Protein AF-A0A9E3XHM4-F1 (afdb_monomer)

Foldseek 3Di:
DPPDDDDFDDDAQQKWFAWPNDTDRDFPWDDKDKDWDQDPVGTWIKIWTWGDDPQKIKIWIWTQHPVCNPDIDIDIDIDRRDPDDIDTPKMWHRKDKGFFCPDVLRKWKAAFWDDPVRDDRIGRDAAFDKDFRFQDAPDPVGTHGDQKMKMDDPPDIDIEGDPDPDRDRWTFMWGDHHSGIIITTIMDD

Sequence (189 aa):
FDGKTMLLGDYSPSEYVTVAGNDLKLFPVAEHQESTVDDPIGEGKQLTISGMSGDLRKTVQVTLYENFPGMAVFNVSYTNTGEADLAVERWVNQHYQVKAGQSSPALWSFQSGSYGSRPDWLLPLGAGFSQDNYMGMNASDYGGGTPVVDVWRKEAGLGVGHLEMVPKLVSLPVTMPDGQAAYLGVRYQ

pLDDT: mean 94.51, std 5.86, range [53.06, 98.69]

Secondary structure (DSSP, 8-state):
--S-----S------EEEETTEEE----EEEEEEEEEEETTEEEEEEEEEEEETTEEEEEEEEEETT-TT--EEEEEEEE-SSS---EEEEEEEEEEEE--SSSSSEEEE-----TT---SEEEE-TTEEE--B-SEEETTEE---SEEEEE-SS-EEEEE---SS---EE--EEESSSSEEEEEEEE-

Mean predicted aligned error: 3.9 Å

Nearest PDB structures (foldseek):
  6m82-assembly1_A-2  TM=6.112E-01  e=2.041E+00  Streptomyces fradiae
  3bxo-assembly1_B  TM=4.733E-01  e=2.041E+00  Streptomyces venezuelae
  3pqs-assembly1_A  TM=1.492E-01  e=2.598E-01  Actinobacillus pleuropneumoniae
  7fik-assembly1_e  TM=2.703E-01  e=1.661E+00  Xenopus laevis
  3pqu-assembly1_A  TM=1.489E-01  e=1.045E+00  Actinobacillus suis

Radius of gyration: 17.78 Å; Cα contacts (8 Å, |Δi|>4): 443; chains: 1; bounding box: 42×46×43 Å

Structure (mmCIF, N/CA/C/O backbone):
data_AF-A0A9E3XHM4-F1
#
_entry.id   AF-A0A9E3XHM4-F1
#
loop_
_atom_site.group_PDB
_atom_site.id
_atom_site.type_symbol
_atom_site.label_atom_id
_atom_site.label_alt_id
_atom_site.label_comp_id
_atom_site.label_asym_id
_atom_site.label_entity_id
_atom_site.label_seq_id
_atom_site.pdbx_PDB_ins_code
_atom_site.Cartn_x
_atom_site.Cartn_y
_atom_site.Cartn_z
_atom_site.occupancy
_atom_site.B_iso_or_equiv
_atom_site.auth_seq_id
_atom_site.auth_comp_id
_atom_site.auth_asym_id
_atom_site.auth_atom_id
_atom_site.pdbx_PDB_model_num
ATOM 1 N N . PHE A 1 1 ? 18.690 14.099 -7.590 1.00 53.06 1 PHE A N 1
ATOM 2 C CA . PHE A 1 1 ? 17.262 14.460 -7.600 1.00 53.06 1 PHE A CA 1
ATOM 3 C C . PHE A 1 1 ? 17.157 15.953 -7.366 1.00 53.06 1 PHE A C 1
ATOM 5 O O . PHE A 1 1 ? 17.618 16.429 -6.338 1.00 53.06 1 PHE A O 1
ATOM 12 N N . ASP A 1 2 ? 16.610 16.696 -8.323 1.00 59.88 2 ASP A N 1
ATOM 13 C CA . ASP A 1 2 ? 16.752 18.160 -8.411 1.00 59.88 2 ASP A CA 1
ATOM 14 C C . ASP A 1 2 ? 15.746 18.923 -7.522 1.00 59.88 2 ASP A C 1
ATOM 16 O O . ASP A 1 2 ? 15.382 20.058 -7.821 1.00 59.88 2 ASP A O 1
ATOM 20 N N . GLY A 1 3 ? 15.216 18.272 -6.478 1.00 66.69 3 GLY A N 1
ATOM 21 C CA . GLY A 1 3 ? 14.187 18.822 -5.586 1.00 66.69 3 GLY A CA 1
ATOM 22 C C . GLY A 1 3 ? 12.823 19.081 -6.242 1.00 66.69 3 GLY A C 1
ATOM 23 O O . GLY A 1 3 ? 11.958 19.700 -5.631 1.00 66.69 3 GLY A O 1
ATOM 24 N N . LYS A 1 4 ? 12.615 18.637 -7.488 1.00 77.25 4 LYS A N 1
ATOM 25 C CA . LYS A 1 4 ? 11.361 18.838 -8.223 1.00 77.25 4 LYS A CA 1
ATOM 26 C C . LYS A 1 4 ? 10.345 17.755 -7.876 1.00 77.25 4 LYS A C 1
ATOM 28 O O . LYS A 1 4 ? 10.613 16.572 -8.070 1.00 77.25 4 LYS A O 1
ATOM 33 N N . THR A 1 5 ? 9.160 18.172 -7.441 1.00 84.06 5 THR A N 1
ATOM 34 C CA . THR A 1 5 ? 8.000 17.289 -7.283 1.00 84.06 5 THR A CA 1
ATOM 35 C C . THR A 1 5 ? 7.572 16.736 -8.639 1.00 84.06 5 THR A C 1
ATOM 37 O O . THR A 1 5 ? 7.400 17.488 -9.600 1.00 84.06 5 THR A O 1
ATOM 40 N N . MET A 1 6 ? 7.373 15.422 -8.713 1.00 87.06 6 MET A N 1
ATOM 41 C CA . MET A 1 6 ? 6.898 14.729 -9.907 1.00 87.06 6 MET A CA 1
ATOM 42 C C . MET A 1 6 ? 5.720 13.830 -9.544 1.00 87.06 6 MET A C 1
ATOM 44 O O . MET A 1 6 ? 5.784 13.076 -8.578 1.00 87.06 6 MET A O 1
ATOM 48 N N . LEU A 1 7 ? 4.660 13.881 -10.348 1.00 92.12 7 LEU A N 1
ATOM 49 C CA . LEU A 1 7 ? 3.543 12.951 -10.217 1.00 92.12 7 LEU A CA 1
ATOM 50 C C . LEU A 1 7 ? 3.929 11.586 -10.799 1.00 92.12 7 LEU A C 1
ATOM 52 O O . LEU A 1 7 ? 4.393 11.482 -11.942 1.00 92.12 7 LEU A O 1
ATOM 56 N N . LEU A 1 8 ? 3.737 10.533 -10.007 1.00 93.94 8 LEU A N 1
ATOM 57 C CA . LEU A 1 8 ? 3.942 9.158 -10.456 1.00 93.94 8 LEU A CA 1
ATOM 58 C C . LEU A 1 8 ? 2.691 8.582 -11.118 1.00 93.94 8 LEU A C 1
ATOM 60 O O . LEU A 1 8 ? 2.829 7.957 -12.163 1.00 93.94 8 LEU A O 1
ATOM 64 N N . GLY A 1 9 ? 1.501 8.855 -10.587 1.00 94.00 9 GLY A N 1
ATOM 65 C CA . GLY A 1 9 ? 0.222 8.367 -11.103 1.00 94.00 9 GLY A CA 1
ATOM 66 C C . GLY A 1 9 ? -0.949 9.242 -10.669 1.00 94.00 9 GLY A C 1
ATOM 67 O O . GLY A 1 9 ? -0.745 10.335 -10.137 1.00 94.00 9 GLY A O 1
ATOM 68 N N . ASP A 1 10 ? -2.164 8.775 -10.943 1.00 94.25 10 ASP A N 1
ATOM 69 C CA . ASP A 1 10 ? -3.385 9.489 -10.567 1.00 94.25 10 ASP A CA 1
ATOM 70 C C . ASP A 1 10 ? -3.722 9.306 -9.081 1.00 94.25 10 ASP A C 1
ATOM 72 O O . ASP A 1 10 ? -3.309 8.341 -8.437 1.00 94.25 10 ASP A O 1
ATOM 76 N N . TYR A 1 11 ? -4.487 10.248 -8.527 1.00 92.94 11 TYR A N 1
ATOM 77 C CA . TYR A 1 11 ? -5.012 10.122 -7.171 1.00 92.94 11 TYR A CA 1
ATOM 78 C C . TYR A 1 11 ? -6.119 9.061 -7.137 1.00 92.94 11 TYR A C 1
ATOM 80 O O . TYR A 1 11 ? -7.133 9.188 -7.826 1.00 92.94 11 TYR A O 1
ATOM 88 N N . SER A 1 12 ? -5.937 8.023 -6.322 1.00 93.50 12 SER A N 1
ATOM 89 C CA . SER A 1 12 ? -6.878 6.910 -6.184 1.00 93.50 12 SER A CA 1
ATOM 90 C C . SER A 1 12 ? -6.868 6.337 -4.765 1.00 93.50 12 SER A C 1
ATOM 92 O O . SER A 1 12 ? -5.858 6.473 -4.074 1.00 93.50 12 SER A O 1
ATOM 94 N N . PRO A 1 13 ? -7.936 5.640 -4.329 1.00 94.88 13 PRO A N 1
ATOM 95 C CA . PRO A 1 13 ? -7.918 4.904 -3.069 1.00 94.88 13 PRO A CA 1
ATOM 96 C C . PRO A 1 13 ? -6.783 3.870 -3.040 1.00 94.88 13 PRO A C 1
ATOM 98 O O . PRO A 1 13 ? -6.756 2.959 -3.871 1.00 94.88 13 PRO A O 1
ATOM 101 N N . SER A 1 14 ? -5.863 4.011 -2.084 1.00 95.94 14 SER A N 1
ATOM 102 C CA . SER A 1 14 ? -4.701 3.130 -1.918 1.00 95.94 14 SER A CA 1
ATOM 103 C C . SER A 1 14 ? -4.942 1.985 -0.935 1.00 95.94 14 SER A C 1
ATOM 105 O O . SER A 1 14 ? -4.279 0.954 -1.035 1.00 95.94 14 SER A O 1
ATOM 107 N N . GLU A 1 15 ? -5.922 2.106 -0.035 1.00 97.69 15 GLU A N 1
ATOM 108 C CA . GLU A 1 15 ? -6.340 1.014 0.848 1.00 97.69 15 GLU A CA 1
ATOM 109 C C . GLU A 1 15 ? -7.844 0.784 0.799 1.00 97.69 15 GLU A C 1
ATOM 111 O O . GLU A 1 15 ? -8.636 1.733 0.854 1.00 97.69 15 GLU A O 1
ATOM 116 N N . TYR A 1 16 ? -8.227 -0.486 0.752 1.00 97.88 16 TYR A N 1
ATOM 117 C CA . TYR A 1 16 ? -9.616 -0.921 0.729 1.00 97.88 16 TYR A CA 1
ATOM 118 C C . TYR A 1 16 ? -9.756 -2.361 1.221 1.00 97.88 16 TYR A C 1
ATOM 120 O O . TYR A 1 16 ? -8.778 -3.105 1.310 1.00 97.88 16 TYR A O 1
ATOM 128 N N . VAL A 1 17 ? -10.990 -2.753 1.524 1.00 97.88 17 VAL A N 1
ATOM 129 C CA . VAL A 1 17 ? -11.354 -4.128 1.892 1.00 97.88 17 VAL A CA 1
ATOM 130 C C . VAL A 1 17 ? -12.410 -4.665 0.947 1.00 97.88 17 VAL A C 1
ATOM 132 O O . VAL A 1 17 ? -13.224 -3.901 0.434 1.00 97.88 17 VAL A O 1
ATOM 135 N N . THR A 1 18 ? -12.415 -5.977 0.746 1.00 97.50 18 THR A N 1
ATOM 136 C CA . THR A 1 18 ? -13.495 -6.683 0.057 1.00 97.50 18 THR A CA 1
ATOM 137 C C . THR A 1 18 ? -14.368 -7.376 1.102 1.00 97.50 18 THR A C 1
ATOM 139 O O . THR A 1 18 ? -13.868 -8.175 1.897 1.00 97.50 18 THR A O 1
ATOM 142 N N . VAL A 1 19 ? -15.663 -7.057 1.112 1.00 94.06 19 VAL A N 1
ATOM 143 C CA . VAL A 1 19 ? -16.669 -7.636 2.015 1.00 94.06 19 VAL A CA 1
ATOM 144 C C . VAL A 1 19 ? -17.844 -8.123 1.175 1.00 94.06 19 VAL A C 1
ATOM 146 O O . VAL A 1 19 ? -18.398 -7.350 0.390 1.00 94.06 19 VAL A O 1
ATOM 149 N N . ALA A 1 20 ? -18.218 -9.397 1.325 1.00 90.38 20 ALA A N 1
ATOM 150 C CA . ALA A 1 20 ? -19.278 -10.036 0.540 1.00 90.38 20 ALA A CA 1
ATOM 151 C C . ALA A 1 20 ? -19.117 -9.799 -0.979 1.00 90.38 20 ALA A C 1
ATOM 153 O O . ALA A 1 20 ? -20.052 -9.367 -1.657 1.00 90.38 20 ALA A O 1
ATOM 154 N N . GLY A 1 21 ? -17.902 -9.992 -1.497 1.00 91.88 21 GLY A N 1
ATOM 155 C CA . GLY A 1 21 ? -17.541 -9.782 -2.901 1.00 91.88 21 GLY A CA 1
ATOM 156 C C . GLY A 1 21 ? -17.464 -8.324 -3.379 1.00 91.88 21 GLY A C 1
ATOM 157 O O . GLY A 1 21 ? -17.196 -8.099 -4.559 1.00 91.88 21 GLY A O 1
ATOM 158 N N . ASN A 1 22 ? -17.678 -7.329 -2.510 1.00 93.75 22 ASN A N 1
ATOM 159 C CA . ASN A 1 22 ? -17.665 -5.911 -2.880 1.00 93.75 22 ASN A CA 1
ATOM 160 C C . ASN A 1 22 ? -16.445 -5.184 -2.314 1.00 93.75 22 ASN A C 1
ATOM 162 O O . ASN A 1 22 ? -16.208 -5.216 -1.106 1.00 93.75 22 ASN A O 1
ATOM 166 N N . ASP A 1 23 ? -15.710 -4.466 -3.166 1.00 96.75 23 ASP A N 1
ATOM 167 C CA . ASP A 1 23 ? -14.636 -3.585 -2.710 1.00 96.75 23 ASP A CA 1
ATOM 168 C C . ASP A 1 23 ? -15.207 -2.301 -2.089 1.00 96.75 23 ASP A C 1
ATOM 170 O O . ASP A 1 23 ? -15.730 -1.423 -2.781 1.00 96.75 23 ASP A O 1
ATOM 174 N N . LEU A 1 24 ? -15.016 -2.137 -0.786 1.00 97.38 24 LEU A N 1
ATOM 175 C CA . LEU A 1 24 ? -15.301 -0.901 -0.070 1.00 97.38 24 LEU A CA 1
ATOM 176 C C . LEU A 1 24 ? -14.068 0.005 -0.129 1.00 97.38 24 LEU A C 1
ATOM 178 O O . LEU A 1 24 ? -13.103 -0.185 0.611 1.00 97.38 24 LEU A O 1
ATOM 182 N N . LYS A 1 25 ? -14.090 0.983 -1.042 1.00 97.06 25 LYS A N 1
ATOM 183 C CA . LYS A 1 25 ? -12.982 1.937 -1.275 1.00 97.06 25 LYS A CA 1
ATOM 184 C C . LYS A 1 25 ? -13.239 3.326 -0.698 1.00 97.06 25 LYS A C 1
ATOM 186 O O . LYS A 1 25 ? -12.297 4.050 -0.388 1.00 97.06 25 LYS A O 1
ATOM 191 N N . LEU A 1 26 ? -14.508 3.717 -0.596 1.00 96.25 26 LEU A N 1
ATOM 192 C CA . LEU A 1 26 ? -14.911 5.066 -0.214 1.00 96.25 26 LEU A CA 1
ATOM 193 C C . LEU A 1 26 ? -15.288 5.108 1.266 1.00 96.25 26 LEU A C 1
ATOM 195 O O . LEU A 1 26 ? -16.304 4.546 1.674 1.00 96.25 26 LEU A O 1
ATOM 199 N N . PHE A 1 27 ? -14.466 5.819 2.031 1.00 97.50 27 PHE A N 1
ATOM 200 C CA . PHE A 1 27 ? -14.692 6.174 3.428 1.00 97.50 27 PHE A CA 1
ATOM 201 C C . PHE A 1 27 ? -14.533 7.694 3.531 1.00 97.50 27 PHE A C 1
ATOM 203 O O . PHE A 1 27 ? -13.399 8.169 3.630 1.00 97.50 27 PHE A O 1
ATOM 210 N N . PRO A 1 28 ? -15.619 8.480 3.417 1.00 96.81 28 PRO A N 1
ATOM 211 C CA . PRO A 1 28 ? -15.545 9.925 3.589 1.00 96.81 28 PRO A CA 1
ATOM 212 C C . PRO A 1 28 ? -14.896 10.268 4.931 1.00 96.81 28 PRO A C 1
ATOM 214 O O . PRO A 1 28 ? -15.236 9.670 5.954 1.00 96.81 28 PRO A O 1
ATOM 217 N N . VAL A 1 29 ? -13.949 11.207 4.911 1.00 97.06 29 VAL A N 1
ATOM 218 C CA . VAL A 1 29 ? -13.215 11.618 6.112 1.00 97.06 29 VAL A CA 1
ATOM 219 C C . VAL A 1 29 ? -14.192 12.228 7.110 1.00 97.06 29 VAL A C 1
ATOM 221 O O . VAL A 1 29 ? -14.891 13.187 6.787 1.00 97.06 29 VAL A O 1
ATOM 224 N N . ALA A 1 30 ? -14.220 11.665 8.313 1.00 96.94 30 ALA A N 1
ATOM 225 C CA . ALA A 1 30 ? -15.014 12.155 9.431 1.00 96.94 30 ALA A CA 1
ATOM 226 C C . ALA A 1 30 ? -14.132 12.902 10.437 1.00 96.94 30 ALA A C 1
ATOM 228 O O . ALA A 1 30 ? -14.473 14.002 10.865 1.00 96.94 30 ALA A O 1
ATOM 229 N N . GLU A 1 31 ? -12.974 12.332 10.770 1.00 97.19 31 GLU A N 1
ATOM 230 C CA . GLU A 1 31 ? -12.054 12.881 11.763 1.00 97.19 31 GLU A CA 1
ATOM 231 C C . GLU A 1 31 ? -10.611 12.776 11.271 1.00 97.19 31 GLU A C 1
ATOM 233 O O . GLU A 1 31 ? -10.248 11.862 10.524 1.00 97.19 31 GLU A O 1
ATOM 238 N N . HIS A 1 32 ? -9.775 13.711 11.711 1.00 97.88 32 HIS A N 1
ATOM 239 C CA . HIS A 1 32 ? -8.331 13.604 11.585 1.00 97.88 32 HIS A CA 1
ATOM 240 C C . HIS A 1 32 ? -7.640 14.223 12.800 1.00 97.88 32 HIS A C 1
ATOM 242 O O . HIS A 1 32 ? -8.174 15.132 13.435 1.00 97.88 32 HIS A O 1
ATOM 248 N N . GLN A 1 33 ? -6.447 13.731 13.111 1.00 98.38 33 GLN A N 1
ATOM 249 C CA . GLN A 1 33 ? -5.625 14.208 14.213 1.00 98.38 33 GLN A CA 1
ATOM 250 C C . GLN A 1 33 ? -4.145 14.101 13.852 1.00 98.38 33 GLN A C 1
ATOM 252 O O . GLN A 1 33 ? -3.703 13.073 13.341 1.00 98.38 33 GLN A O 1
ATOM 257 N N . GLU A 1 34 ? -3.382 15.142 14.171 1.00 98.50 34 GLU 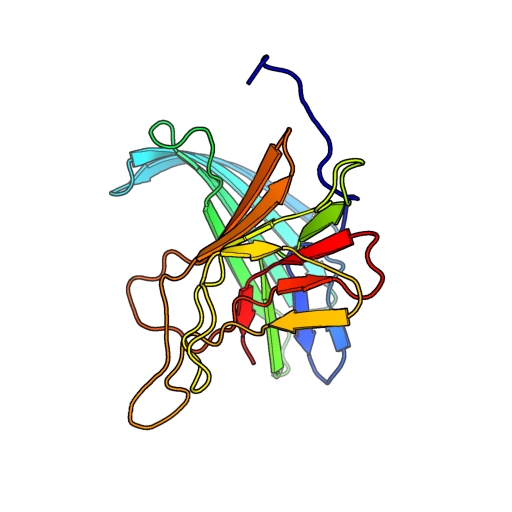A N 1
ATOM 258 C CA . GLU A 1 34 ? -1.922 15.129 14.103 1.00 98.50 34 GLU A CA 1
ATOM 259 C C . GLU A 1 34 ? -1.318 14.934 15.498 1.00 98.50 34 GLU A C 1
ATOM 261 O O . GLU A 1 34 ? -1.813 15.475 16.491 1.00 98.50 34 GLU A O 1
ATOM 266 N N . SER A 1 35 ? -0.233 14.172 15.567 1.00 98.25 35 SER A N 1
ATOM 267 C CA . SER A 1 35 ? 0.557 13.942 16.774 1.00 98.25 35 SER A CA 1
ATOM 268 C C . SER A 1 35 ? 2.043 13.796 16.435 1.00 98.25 35 SER A C 1
ATOM 270 O O . SER A 1 35 ? 2.439 13.650 15.277 1.00 98.25 35 SER A O 1
ATOM 272 N N . THR A 1 36 ? 2.890 13.854 17.459 1.00 98.31 36 THR A N 1
ATOM 273 C CA . THR A 1 36 ? 4.295 13.437 17.374 1.00 98.31 36 THR A CA 1
ATOM 274 C C . THR A 1 36 ? 4.428 11.994 17.842 1.00 98.31 36 THR A C 1
ATOM 276 O O . THR A 1 36 ? 3.661 11.553 18.701 1.00 98.31 36 THR A O 1
ATOM 279 N N . VAL A 1 37 ? 5.418 11.276 17.320 1.00 97.88 37 VAL A N 1
ATOM 280 C CA . VAL A 1 37 ? 5.785 9.933 17.780 1.00 97.88 37 VAL A CA 1
ATOM 281 C C . VAL A 1 37 ? 7.247 9.907 18.205 1.00 97.88 37 VAL A C 1
ATOM 283 O O . VAL A 1 37 ? 8.067 10.623 17.637 1.00 97.88 37 VAL A O 1
ATOM 286 N N . ASP A 1 38 ? 7.538 9.082 19.203 1.00 97.81 38 ASP A N 1
ATOM 287 C CA . ASP A 1 38 ? 8.877 8.702 19.648 1.00 97.81 38 ASP A CA 1
ATOM 288 C C . ASP A 1 38 ? 8.772 7.238 20.097 1.00 97.81 38 ASP A C 1
ATOM 290 O O . ASP A 1 38 ? 8.147 6.918 21.114 1.00 97.81 38 ASP A O 1
ATOM 294 N N . ASP A 1 39 ? 9.242 6.336 19.242 1.00 95.31 39 ASP A N 1
ATOM 295 C CA . ASP A 1 39 ? 9.133 4.888 19.401 1.00 95.31 39 ASP A CA 1
ATOM 296 C C . ASP A 1 39 ? 10.453 4.201 18.972 1.00 95.31 39 ASP A C 1
ATOM 298 O O . ASP A 1 39 ? 11.398 4.880 18.569 1.00 95.31 39 ASP A O 1
ATOM 302 N N . PRO A 1 40 ? 10.583 2.860 19.047 1.00 94.69 40 PRO A N 1
ATOM 303 C CA . PRO A 1 40 ? 11.829 2.179 18.680 1.00 94.69 40 PRO A CA 1
ATOM 304 C C . PRO A 1 40 ? 12.325 2.389 17.234 1.00 94.69 40 PRO A C 1
ATOM 306 O O . PRO A 1 40 ? 13.487 2.088 16.962 1.00 94.69 40 PRO A O 1
ATOM 309 N N . ILE A 1 41 ? 11.481 2.852 16.304 1.00 93.06 41 ILE A N 1
ATOM 310 C CA . ILE A 1 41 ? 11.865 3.219 14.929 1.00 93.06 41 ILE A CA 1
ATOM 311 C C . ILE A 1 41 ? 12.452 4.643 14.902 1.00 93.06 41 ILE A C 1
ATOM 313 O O . ILE A 1 41 ? 13.372 4.918 14.124 1.00 93.06 41 ILE A O 1
ATOM 317 N N . GLY A 1 42 ? 11.965 5.527 15.774 1.00 96.19 42 GLY A N 1
ATOM 318 C CA . GLY A 1 42 ? 12.527 6.847 16.046 1.00 96.19 42 GLY A CA 1
ATOM 319 C C . GLY A 1 42 ? 11.473 7.936 16.241 1.00 96.19 42 GLY A C 1
ATOM 320 O O . GLY A 1 42 ? 10.276 7.672 16.350 1.00 96.19 42 GLY A O 1
ATOM 321 N N . GLU A 1 43 ? 11.940 9.182 16.244 1.00 98.38 43 GLU A N 1
ATOM 322 C CA . GLU A 1 43 ? 11.085 10.366 16.315 1.00 98.38 43 GLU A CA 1
ATOM 323 C C . GLU A 1 43 ? 10.406 10.656 14.966 1.00 98.38 43 GLU A C 1
ATOM 325 O O . GLU A 1 43 ? 10.943 10.363 13.887 1.00 98.38 43 GLU A O 1
ATOM 330 N N . GLY A 1 44 ? 9.211 11.245 15.009 1.00 98.06 44 GLY A N 1
ATOM 331 C CA . GLY A 1 44 ? 8.468 11.593 13.805 1.00 98.06 44 GLY A CA 1
ATOM 332 C C . GLY A 1 44 ? 7.144 12.307 14.047 1.00 98.06 44 GLY A C 1
ATOM 333 O O . GLY A 1 44 ? 6.774 12.673 15.165 1.00 98.06 44 GLY A O 1
ATOM 334 N N . LYS A 1 45 ? 6.394 12.479 12.958 1.00 98.44 45 LYS A N 1
ATOM 335 C CA . LYS A 1 45 ? 5.023 13.004 12.968 1.00 98.44 45 LYS A CA 1
ATOM 336 C C . LYS A 1 45 ? 4.057 11.937 12.492 1.00 98.44 45 LYS A C 1
ATOM 338 O O . LYS A 1 45 ? 4.362 11.213 11.547 1.00 98.44 45 LYS A O 1
ATOM 343 N N . GLN A 1 46 ? 2.882 11.881 13.102 1.00 98.50 46 GLN A N 1
ATOM 344 C CA . GLN A 1 46 ? 1.820 10.967 12.721 1.00 98.50 46 GLN A CA 1
ATOM 345 C C . GLN A 1 46 ? 0.531 11.728 12.418 1.00 98.50 46 GLN A C 1
ATOM 347 O O . GLN A 1 46 ? 0.116 12.608 13.168 1.00 98.50 46 GLN A O 1
ATOM 352 N N . LEU A 1 47 ? -0.114 11.355 11.317 1.00 98.69 47 LEU A N 1
ATOM 353 C CA . LEU A 1 47 ? -1.458 11.780 10.953 1.00 98.69 47 LEU A CA 1
ATOM 354 C C . LEU A 1 47 ? -2.390 10.572 11.053 1.00 98.69 47 LEU A C 1
ATOM 356 O O . LEU A 1 47 ? -2.189 9.574 10.365 1.00 98.69 47 LEU A O 1
ATOM 360 N N . THR A 1 48 ? -3.414 10.664 11.894 1.00 98.62 48 THR A N 1
ATOM 361 C CA . THR A 1 48 ? -4.492 9.675 11.988 1.00 98.62 48 THR A CA 1
ATOM 362 C C . THR A 1 48 ? -5.732 10.232 11.312 1.00 98.62 48 THR A C 1
ATOM 364 O O . THR A 1 48 ? -6.156 11.334 11.638 1.00 98.62 48 THR A O 1
ATOM 367 N N . ILE A 1 49 ? -6.326 9.481 10.390 1.00 98.38 49 ILE A N 1
ATOM 368 C CA . ILE A 1 49 ? -7.550 9.846 9.668 1.00 98.38 49 ILE A CA 1
ATOM 369 C C . ILE A 1 49 ? -8.552 8.711 9.836 1.00 98.38 49 ILE A C 1
ATOM 371 O O . ILE A 1 49 ? -8.181 7.545 9.700 1.00 98.38 49 ILE A O 1
ATOM 375 N N . SER A 1 50 ? -9.819 9.031 10.087 1.00 98.50 50 SER A N 1
ATOM 376 C CA . SER A 1 50 ? -10.890 8.038 10.132 1.00 98.50 50 SER A CA 1
ATOM 377 C C . SER A 1 50 ? -12.088 8.434 9.267 1.00 98.50 50 SER A C 1
ATOM 379 O O . SER A 1 50 ? -12.338 9.611 8.992 1.00 98.50 50 SER A O 1
ATOM 381 N N . GLY A 1 51 ? -12.824 7.428 8.805 1.00 98.38 51 GLY A N 1
ATOM 382 C CA . GLY A 1 51 ? -14.029 7.586 7.997 1.00 98.38 51 GLY A CA 1
ATOM 383 C C . GLY A 1 51 ? -14.898 6.333 8.034 1.00 98.38 51 GLY A C 1
ATOM 384 O O . GLY A 1 51 ? -14.448 5.267 8.458 1.00 98.38 51 GLY A O 1
ATOM 385 N N . MET A 1 52 ? -16.145 6.458 7.582 1.00 97.75 52 MET A N 1
ATOM 386 C CA . MET A 1 52 ? -17.152 5.390 7.649 1.00 97.75 52 MET A CA 1
ATOM 387 C C . MET A 1 52 ? -17.622 4.958 6.260 1.00 97.75 52 MET A C 1
ATOM 389 O O . MET A 1 52 ? -17.741 5.778 5.353 1.00 97.75 52 MET A O 1
ATOM 393 N N . SER A 1 53 ? -17.951 3.677 6.118 1.00 96.25 53 SER A N 1
ATOM 394 C CA . SER A 1 53 ? -18.699 3.126 4.988 1.00 96.25 53 SER A CA 1
ATOM 395 C C . SER A 1 53 ? -19.740 2.152 5.542 1.00 96.25 53 SER A C 1
ATOM 397 O O . SER A 1 53 ? -19.402 1.041 5.947 1.00 96.25 53 SER A O 1
ATOM 399 N N . GLY A 1 54 ? -20.993 2.607 5.658 1.00 93.88 54 GLY A N 1
ATOM 400 C CA . GLY A 1 54 ? -21.998 1.911 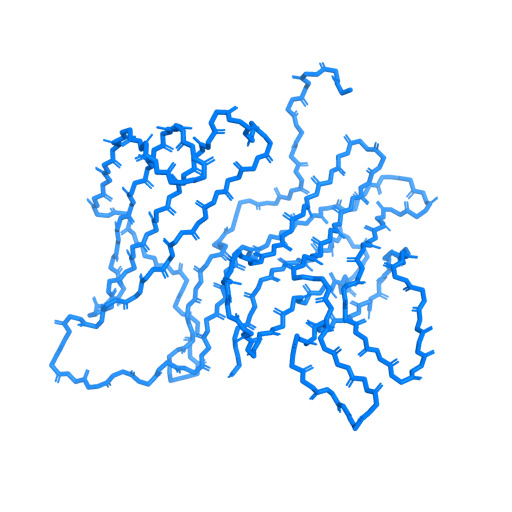6.469 1.00 93.88 54 GLY A CA 1
ATOM 401 C C . GLY A 1 54 ? -21.526 1.766 7.921 1.00 93.88 54 GLY A C 1
ATOM 402 O O . GLY A 1 54 ? -21.045 2.734 8.510 1.00 93.88 54 GLY A O 1
ATOM 403 N N . ASP A 1 55 ? -21.594 0.545 8.450 1.00 95.38 55 ASP A N 1
ATOM 404 C CA . ASP A 1 55 ? -21.156 0.192 9.808 1.00 95.38 55 ASP A CA 1
ATOM 405 C C . ASP A 1 55 ? -19.665 -0.177 9.902 1.00 95.38 55 ASP A C 1
ATOM 407 O O . ASP A 1 55 ? -19.206 -0.705 10.913 1.00 95.38 55 ASP A O 1
ATOM 411 N N . LEU A 1 56 ? -18.882 0.066 8.848 1.00 97.38 56 LEU A N 1
ATOM 412 C CA . LEU A 1 56 ? -17.449 -0.194 8.856 1.00 97.38 56 LEU A CA 1
ATOM 413 C C . LEU A 1 56 ? -16.674 1.116 8.971 1.00 97.38 56 LEU A C 1
ATOM 415 O O . LEU A 1 56 ? -16.722 1.969 8.083 1.00 97.38 56 LEU A O 1
ATOM 419 N N . ARG A 1 57 ? -15.901 1.252 10.046 1.00 98.19 57 ARG A N 1
ATOM 420 C CA . ARG A 1 57 ? -14.946 2.347 10.220 1.00 98.19 57 ARG A CA 1
ATOM 421 C C . ARG A 1 57 ? -13.593 1.960 9.643 1.00 98.19 57 ARG A C 1
ATOM 423 O O . ARG A 1 57 ? -13.063 0.919 10.020 1.00 98.19 57 ARG A O 1
ATOM 430 N N . LYS A 1 58 ? -13.002 2.815 8.811 1.00 98.56 58 LYS A N 1
ATOM 431 C CA . LYS A 1 58 ? -11.587 2.746 8.416 1.00 98.56 58 LYS A CA 1
ATOM 432 C C . LYS A 1 58 ? -10.809 3.798 9.196 1.00 98.56 58 LYS A C 1
ATOM 434 O O . LYS A 1 58 ? -11.214 4.957 9.213 1.00 98.56 58 LYS A O 1
ATOM 439 N N . THR A 1 59 ? -9.680 3.406 9.774 1.00 98.69 59 THR A N 1
ATOM 440 C CA . THR A 1 59 ? -8.695 4.317 10.365 1.00 98.69 59 THR A CA 1
ATOM 441 C C . THR A 1 59 ? -7.352 4.101 9.682 1.00 98.69 59 THR A C 1
ATOM 443 O O . THR A 1 59 ? -6.869 2.971 9.602 1.00 98.69 59 THR A O 1
ATOM 446 N N . VAL A 1 60 ? -6.746 5.181 9.196 1.00 98.56 60 VAL A N 1
ATOM 447 C CA . VAL A 1 60 ? -5.414 5.194 8.586 1.00 98.56 60 VAL A CA 1
ATOM 448 C C . VAL A 1 60 ? -4.509 6.064 9.437 1.00 98.56 60 VAL A C 1
ATOM 450 O O . VAL A 1 60 ? -4.764 7.254 9.596 1.00 98.56 60 VAL A O 1
ATOM 453 N N . GLN A 1 61 ? -3.450 5.471 9.967 1.00 98.50 61 GLN A N 1
ATOM 454 C CA . GLN A 1 61 ? -2.357 6.182 10.612 1.00 98.50 61 GLN A CA 1
ATOM 455 C C . GLN A 1 61 ? -1.177 6.221 9.650 1.00 98.50 61 GLN A C 1
ATOM 457 O O . GLN A 1 61 ? -0.750 5.173 9.166 1.00 98.50 61 GLN A O 1
ATOM 462 N N . VAL A 1 62 ? -0.663 7.415 9.379 1.00 98.31 62 VAL A N 1
ATOM 463 C CA . VAL A 1 62 ? 0.512 7.644 8.536 1.00 98.31 62 VAL A CA 1
ATOM 464 C C . VAL A 1 62 ? 1.589 8.292 9.385 1.00 98.31 62 VAL A C 1
ATOM 466 O O . VAL A 1 62 ? 1.395 9.405 9.866 1.00 98.31 62 VAL A O 1
ATOM 469 N N . THR A 1 63 ? 2.717 7.612 9.553 1.00 98.50 63 THR A N 1
ATOM 470 C CA . THR A 1 63 ? 3.868 8.102 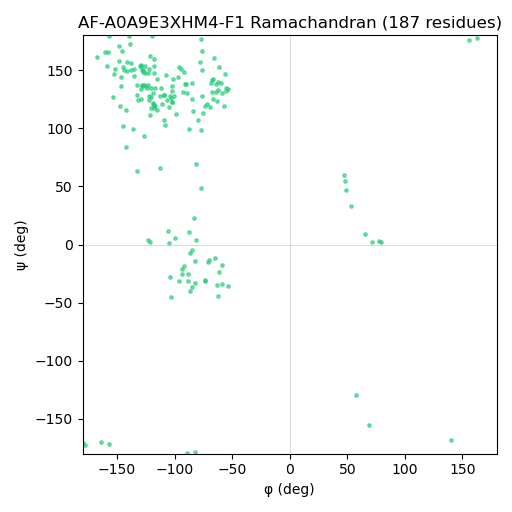10.310 1.00 98.50 63 THR A CA 1
ATOM 471 C C . THR A 1 63 ? 5.017 8.444 9.367 1.00 98.50 63 THR A C 1
ATOM 473 O O . THR A 1 63 ? 5.425 7.622 8.544 1.00 98.50 63 THR A O 1
ATOM 476 N N . LEU A 1 64 ? 5.552 9.656 9.506 1.00 98.25 64 LEU A N 1
ATOM 477 C CA . LEU A 1 64 ? 6.766 10.125 8.844 1.00 98.25 64 LEU A CA 1
ATOM 478 C C . LEU A 1 64 ? 7.870 10.245 9.897 1.00 98.25 64 LEU A C 1
ATOM 480 O O . LEU A 1 64 ? 7.826 11.146 10.738 1.00 98.25 64 LEU A O 1
ATOM 484 N N . TYR A 1 65 ? 8.836 9.329 9.855 1.00 98.12 65 TYR A N 1
ATOM 485 C CA . TYR A 1 65 ? 9.980 9.314 10.769 1.00 98.12 65 TYR A CA 1
ATOM 486 C C . TYR A 1 65 ? 11.099 10.226 10.263 1.00 98.12 65 TYR A C 1
ATOM 488 O O . TYR A 1 65 ? 11.435 10.203 9.077 1.00 98.12 65 TYR A O 1
ATOM 496 N N . GLU A 1 66 ? 11.734 10.975 11.162 1.00 97.50 66 GLU A N 1
ATOM 497 C CA . GLU A 1 66 ? 12.800 11.923 10.807 1.00 97.50 66 GLU A CA 1
ATOM 498 C C . GLU A 1 66 ? 14.029 11.224 10.210 1.00 97.50 66 GLU A C 1
ATOM 500 O O . GLU A 1 66 ? 14.642 11.723 9.265 1.00 97.50 66 GLU A O 1
ATOM 505 N N . ASN A 1 67 ? 14.334 10.016 10.694 1.00 96.50 67 ASN A N 1
ATOM 506 C CA . ASN A 1 67 ? 15.440 9.189 10.203 1.00 96.50 67 ASN A CA 1
ATOM 507 C C . ASN A 1 67 ? 15.197 8.608 8.796 1.00 96.50 67 ASN A C 1
ATOM 509 O O . ASN A 1 67 ? 16.141 8.141 8.156 1.00 96.50 67 ASN A O 1
ATOM 513 N N . PHE A 1 68 ? 13.954 8.634 8.297 1.00 95.69 68 PHE A N 1
ATOM 514 C CA . PHE A 1 68 ? 13.559 8.031 7.019 1.00 95.69 68 PHE A CA 1
ATOM 515 C C . PHE A 1 68 ? 12.705 8.994 6.174 1.00 95.69 68 PHE A C 1
ATOM 517 O O . PHE A 1 68 ? 11.561 8.684 5.842 1.00 95.69 68 PHE A O 1
ATOM 524 N N . PRO A 1 69 ? 13.252 10.148 5.748 1.00 89.75 69 PRO A N 1
ATOM 525 C CA . PRO A 1 69 ? 12.479 11.236 5.136 1.00 89.75 69 PRO A CA 1
ATOM 526 C C . PRO A 1 69 ? 11.834 10.896 3.779 1.00 89.75 69 PRO A C 1
ATOM 528 O O . PRO A 1 69 ? 11.016 11.663 3.279 1.00 89.75 69 PRO A O 1
ATOM 531 N N . GLY A 1 70 ? 12.207 9.770 3.161 1.00 92.62 70 GLY A N 1
ATOM 532 C CA . GLY A 1 70 ? 11.618 9.261 1.918 1.00 92.62 70 GLY A CA 1
ATOM 533 C C . GLY A 1 70 ? 10.577 8.152 2.112 1.00 92.62 70 GLY A C 1
ATOM 534 O O . GLY A 1 70 ? 10.152 7.565 1.122 1.00 92.62 70 GLY A O 1
ATOM 535 N N . MET A 1 71 ? 10.204 7.828 3.355 1.00 95.81 71 MET A N 1
ATOM 536 C CA . MET A 1 71 ? 9.307 6.720 3.680 1.00 95.81 71 MET A CA 1
ATOM 537 C C . MET A 1 71 ? 8.121 7.200 4.515 1.00 95.81 71 MET A C 1
ATOM 539 O O . MET A 1 71 ? 8.277 7.943 5.480 1.00 95.81 71 MET A O 1
ATOM 543 N N . ALA A 1 72 ? 6.936 6.713 4.161 1.00 97.38 72 ALA A N 1
ATOM 544 C CA . ALA A 1 72 ? 5.735 6.843 4.970 1.00 97.38 72 ALA A CA 1
ATOM 545 C C . ALA A 1 72 ? 5.327 5.458 5.475 1.00 97.38 72 ALA A C 1
ATOM 547 O O . ALA A 1 72 ? 5.209 4.516 4.691 1.00 97.38 72 ALA A O 1
ATOM 548 N N . VAL A 1 73 ? 5.131 5.331 6.785 1.00 97.56 73 VAL A N 1
ATOM 549 C CA . VAL A 1 73 ? 4.723 4.079 7.427 1.00 97.56 73 VAL A CA 1
ATOM 550 C C . VAL A 1 73 ? 3.233 4.133 7.706 1.00 97.56 73 VAL A C 1
ATOM 552 O O . VAL A 1 73 ? 2.750 5.079 8.321 1.00 97.56 73 VAL A O 1
ATOM 555 N N . PHE A 1 74 ? 2.507 3.114 7.256 1.00 97.94 74 PHE A N 1
ATOM 556 C CA . PHE A 1 74 ? 1.057 3.059 7.375 1.00 97.94 74 PHE A CA 1
ATOM 557 C C . PHE A 1 74 ? 0.627 1.966 8.346 1.00 97.94 74 PHE A C 1
ATOM 559 O O . PHE A 1 74 ? 1.075 0.825 8.244 1.00 97.94 74 PHE A O 1
ATOM 566 N N . ASN A 1 75 ? -0.314 2.304 9.222 1.00 97.25 75 ASN A N 1
ATOM 567 C CA . ASN A 1 75 ? -1.107 1.342 9.975 1.00 97.25 75 ASN A CA 1
ATOM 568 C C . ASN A 1 75 ? -2.586 1.567 9.641 1.00 97.25 75 ASN A C 1
ATOM 570 O O . ASN A 1 75 ? -3.131 2.651 9.850 1.00 97.25 75 ASN A O 1
ATOM 574 N N . VAL A 1 76 ? -3.215 0.551 9.057 1.00 98.25 76 VAL A N 1
ATOM 575 C CA . VAL A 1 76 ? -4.572 0.624 8.514 1.00 98.25 76 VAL A CA 1
ATOM 576 C C . VAL A 1 76 ? -5.421 -0.377 9.270 1.00 98.25 76 VAL A C 1
ATOM 578 O O . VAL A 1 76 ? -5.133 -1.572 9.260 1.00 98.25 76 VAL A O 1
ATOM 581 N N . SER A 1 77 ? -6.483 0.103 9.905 1.00 98.19 77 SER A N 1
ATOM 582 C CA . SER A 1 77 ? -7.419 -0.748 10.630 1.00 98.19 77 SER A CA 1
ATOM 583 C C . SER A 1 77 ? -8.845 -0.529 10.154 1.00 98.19 77 SER A C 1
ATOM 585 O O . SER A 1 77 ? -9.241 0.573 9.766 1.00 98.19 77 SER A O 1
ATOM 587 N N . TYR A 1 78 ? -9.615 -1.611 10.198 1.00 98.00 78 TYR A N 1
ATOM 588 C CA . TYR A 1 78 ? -11.041 -1.614 9.920 1.00 98.00 78 TYR A CA 1
ATOM 589 C C . TYR A 1 78 ? -11.761 -2.122 11.168 1.00 98.00 78 TYR A C 1
ATOM 591 O O . TYR A 1 78 ? -11.406 -3.169 11.705 1.00 98.00 78 TYR A O 1
ATOM 599 N N . THR A 1 79 ? -12.739 -1.369 11.666 1.00 97.75 79 THR A N 1
ATOM 600 C CA . THR A 1 79 ? -13.547 -1.746 12.833 1.00 97.75 79 THR A CA 1
ATOM 601 C C . THR A 1 79 ? -14.999 -1.886 12.411 1.00 97.75 79 THR A C 1
ATOM 603 O O . THR A 1 79 ? -15.592 -0.906 11.963 1.00 97.75 79 THR A O 1
ATOM 606 N N . ASN A 1 80 ? -15.572 -3.077 12.578 1.00 97.25 80 ASN A N 1
ATOM 607 C CA . ASN A 1 80 ? -17.017 -3.257 12.497 1.00 97.25 80 ASN A CA 1
ATOM 608 C C . ASN A 1 80 ? -17.666 -2.586 13.716 1.00 97.25 80 ASN A C 1
ATOM 610 O O . ASN A 1 80 ? -17.361 -2.950 14.851 1.00 97.25 80 ASN A O 1
ATOM 614 N N . THR A 1 81 ? -18.505 -1.584 13.481 1.00 97.19 81 THR A N 1
ATOM 615 C CA . THR A 1 81 ? -19.251 -0.858 14.517 1.00 97.19 81 THR A CA 1
ATOM 616 C C . THR A 1 81 ? -20.729 -1.243 14.555 1.00 97.19 81 THR A C 1
ATOM 618 O O . THR A 1 81 ? -21.475 -0.661 15.338 1.00 97.19 81 THR A O 1
ATOM 621 N N . GLY A 1 82 ? -21.156 -2.177 13.703 1.00 96.25 82 GLY A N 1
ATOM 622 C CA . GLY A 1 82 ? -22.519 -2.695 13.655 1.00 96.25 82 GLY A CA 1
ATOM 623 C C . GLY A 1 82 ? -22.725 -3.903 14.568 1.00 96.25 82 GLY A C 1
ATOM 624 O O . GLY A 1 82 ? -21.813 -4.361 15.255 1.00 96.25 82 GLY A O 1
ATOM 625 N N . GLU A 1 83 ? -23.947 -4.432 14.555 1.00 96.50 83 GLU A N 1
ATOM 626 C CA . GLU A 1 83 ? -24.338 -5.595 15.369 1.00 96.50 83 GLU A CA 1
ATOM 627 C C . GLU A 1 83 ? -24.152 -6.938 14.644 1.00 96.50 83 GLU A C 1
ATOM 629 O O . GLU A 1 83 ? -24.125 -7.986 15.284 1.00 96.50 83 GLU A O 1
ATOM 634 N N . ALA A 1 84 ? -24.040 -6.920 13.312 1.00 94.44 84 ALA A N 1
ATOM 635 C CA . ALA A 1 84 ? -23.888 -8.117 12.491 1.00 94.44 84 ALA A CA 1
ATOM 636 C C . ALA A 1 84 ? -22.419 -8.384 12.152 1.00 94.44 84 ALA A C 1
ATOM 638 O O . ALA A 1 84 ? -21.660 -7.453 11.880 1.00 94.44 84 ALA A O 1
ATOM 639 N N . ASP A 1 85 ? -22.037 -9.659 12.099 1.00 93.25 85 ASP A N 1
ATOM 640 C CA . ASP A 1 85 ? -20.699 -10.068 11.673 1.00 93.25 85 ASP A CA 1
ATOM 641 C C . ASP A 1 85 ? -20.421 -9.663 10.216 1.00 93.25 85 ASP A C 1
ATOM 643 O O . ASP A 1 85 ? -21.267 -9.809 9.331 1.00 93.25 85 ASP A O 1
ATOM 647 N N . LEU A 1 86 ? -19.194 -9.199 9.958 1.00 92.12 86 LEU A N 1
ATOM 648 C CA . LEU A 1 86 ? -18.704 -8.859 8.623 1.00 92.12 86 LEU A CA 1
ATOM 649 C C . LEU A 1 86 ? -17.557 -9.795 8.237 1.00 92.12 86 LEU A C 1
ATOM 651 O O . LEU A 1 86 ? -16.484 -9.766 8.840 1.00 92.12 86 LEU A O 1
ATOM 655 N N . ALA A 1 87 ? -17.772 -10.605 7.202 1.00 92.06 87 ALA A N 1
ATOM 656 C CA . ALA A 1 87 ? -16.728 -11.446 6.631 1.00 92.06 87 ALA A CA 1
ATOM 657 C C . ALA A 1 87 ? -15.830 -10.611 5.704 1.00 92.06 87 ALA A C 1
ATOM 659 O O . ALA A 1 87 ? -16.240 -10.221 4.609 1.00 92.06 87 ALA A O 1
ATOM 660 N N . VAL A 1 88 ? -14.603 -10.329 6.150 1.00 93.00 88 VAL A N 1
ATOM 661 C CA . VAL A 1 88 ? -13.572 -9.690 5.321 1.00 93.00 88 VAL A CA 1
ATOM 662 C C . VAL A 1 88 ? -12.871 -10.766 4.504 1.00 93.00 88 VAL A C 1
ATOM 664 O O . VAL A 1 88 ? -12.190 -11.626 5.055 1.00 93.00 88 VAL A O 1
ATOM 667 N N . GLU A 1 89 ? -13.033 -10.705 3.188 1.00 95.56 89 GLU A N 1
ATOM 668 C CA . GLU A 1 89 ? -12.423 -11.652 2.248 1.00 95.56 89 GLU A CA 1
ATOM 669 C C . GLU A 1 89 ? -10.998 -11.235 1.892 1.00 95.56 89 GLU A C 1
ATOM 671 O O . GLU A 1 89 ? -10.115 -12.060 1.714 1.00 95.56 89 GLU A O 1
ATOM 676 N N . ARG A 1 90 ? -10.769 -9.927 1.774 1.00 96.25 90 ARG A N 1
ATOM 677 C CA . ARG A 1 90 ? -9.498 -9.358 1.332 1.00 96.25 90 ARG A CA 1
ATOM 678 C C . ARG A 1 90 ? -9.306 -7.982 1.929 1.00 96.25 90 ARG A C 1
ATOM 680 O O . ARG A 1 90 ? -10.259 -7.229 2.114 1.00 96.25 90 ARG A O 1
ATOM 687 N N . TRP A 1 91 ? -8.047 -7.619 2.115 1.00 97.38 91 TRP A N 1
ATOM 688 C CA . TRP A 1 91 ? -7.641 -6.226 2.221 1.00 97.38 91 TRP A CA 1
ATOM 689 C C . TRP A 1 91 ? -6.502 -5.937 1.248 1.00 97.38 91 TRP A C 1
ATOM 691 O O . TRP A 1 91 ? -5.698 -6.812 0.910 1.00 97.38 91 TRP A O 1
ATOM 701 N N . VAL A 1 92 ? -6.457 -4.694 0.787 1.00 98.19 92 VAL A N 1
ATOM 702 C CA . VAL A 1 92 ? -5.404 -4.152 -0.064 1.00 98.19 92 VAL A CA 1
ATOM 703 C C . VAL A 1 92 ? -4.899 -2.868 0.573 1.00 98.19 92 VAL A C 1
ATOM 705 O O . VAL A 1 92 ? -5.707 -2.061 1.022 1.00 98.19 92 VAL A O 1
ATOM 708 N N . ASN A 1 93 ? -3.581 -2.688 0.599 1.00 97.88 93 ASN A N 1
ATOM 709 C CA . ASN A 1 93 ? -2.904 -1.499 1.103 1.00 97.88 93 ASN A CA 1
ATOM 710 C C . ASN A 1 93 ? -1.885 -0.993 0.082 1.00 97.88 93 ASN A C 1
ATOM 712 O O . ASN A 1 93 ? -1.328 -1.785 -0.682 1.00 97.88 93 ASN A O 1
ATOM 716 N N . GLN A 1 94 ? -1.596 0.312 0.122 1.00 97.38 94 GLN A N 1
ATOM 717 C CA . GLN A 1 94 ? -0.562 0.945 -0.704 1.00 97.38 94 GLN A CA 1
ATOM 718 C C . GLN A 1 94 ? -0.721 0.653 -2.210 1.00 97.38 94 GLN A C 1
ATOM 720 O O . GLN A 1 94 ? 0.264 0.506 -2.928 1.00 97.38 94 GLN A O 1
ATOM 725 N N . HIS A 1 95 ? -1.962 0.509 -2.686 1.00 97.56 95 HIS A N 1
ATOM 726 C CA . HIS A 1 95 ? -2.258 0.228 -4.086 1.00 97.56 95 HIS A CA 1
ATOM 727 C C . HIS A 1 95 ? -2.109 1.495 -4.922 1.00 97.56 95 HIS A C 1
ATOM 729 O O . HIS A 1 95 ? -3.012 2.334 -4.973 1.00 97.56 95 HIS A O 1
ATOM 735 N N . TYR A 1 96 ? -0.959 1.623 -5.571 1.00 97.75 96 TYR A N 1
ATOM 736 C CA . TYR A 1 96 ? -0.590 2.809 -6.328 1.00 97.75 96 TYR A CA 1
ATOM 737 C C . TYR A 1 96 ? -0.392 2.506 -7.801 1.00 97.75 96 TYR A C 1
ATOM 739 O O . TYR A 1 96 ? -0.035 1.398 -8.197 1.00 97.75 96 TYR A O 1
ATOM 747 N N . GLN A 1 97 ? -0.603 3.540 -8.607 1.00 97.44 97 GLN A N 1
ATOM 748 C CA . GLN A 1 97 ? -0.310 3.545 -10.027 1.00 97.44 97 GLN A CA 1
ATOM 749 C C . GLN A 1 97 ? 0.991 4.317 -10.282 1.00 97.44 97 GLN A C 1
ATOM 751 O O . GLN A 1 97 ? 1.178 5.420 -9.768 1.00 97.44 97 GLN A O 1
ATOM 756 N N . VAL A 1 98 ? 1.853 3.778 -11.141 1.00 97.69 98 VAL A N 1
ATOM 757 C CA . VAL A 1 98 ? 3.039 4.457 -11.673 1.00 97.69 98 VAL A CA 1
ATOM 758 C C . VAL A 1 98 ? 2.930 4.508 -13.195 1.00 97.69 98 VAL A C 1
ATOM 760 O O . VAL A 1 98 ? 2.996 3.487 -13.874 1.00 97.69 98 VAL A O 1
ATOM 763 N N . LYS A 1 99 ? 2.741 5.706 -13.748 1.00 97.06 99 LYS A N 1
ATOM 764 C CA . LYS A 1 99 ? 2.642 5.951 -15.191 1.00 97.06 99 LYS A CA 1
ATOM 765 C C . LYS A 1 99 ? 3.971 5.674 -15.889 1.00 97.06 99 LYS A C 1
ATOM 767 O O . LYS A 1 99 ? 5.047 5.985 -15.369 1.00 97.06 99 LYS A O 1
ATOM 772 N N . ALA A 1 100 ? 3.881 5.120 -17.088 1.00 96.00 100 ALA A N 1
ATOM 773 C CA . ALA A 1 100 ? 5.016 4.847 -17.949 1.00 96.00 100 ALA A CA 1
ATOM 774 C C . ALA A 1 100 ? 5.788 6.136 -18.289 1.00 96.00 100 ALA A C 1
ATOM 776 O O . ALA A 1 100 ? 5.199 7.190 -18.538 1.00 96.00 100 ALA A O 1
ATOM 777 N N . GLY A 1 101 ? 7.121 6.052 -18.281 1.00 91.81 101 GLY A N 1
ATOM 778 C CA . GLY A 1 101 ? 7.981 7.101 -18.825 1.00 91.81 101 GLY A CA 1
ATOM 779 C C . GLY A 1 101 ? 8.033 7.067 -20.356 1.00 91.81 101 GLY A C 1
ATOM 780 O O . GLY A 1 101 ? 7.491 6.171 -20.996 1.00 91.81 101 GLY A O 1
ATOM 781 N N . GLN A 1 102 ? 8.740 8.029 -20.952 1.00 90.31 102 GLN A N 1
ATOM 782 C CA . GLN A 1 102 ? 8.977 8.056 -22.406 1.00 90.31 102 GLN A CA 1
ATOM 783 C C . GLN A 1 102 ? 10.215 7.245 -22.837 1.00 90.31 102 GLN A C 1
ATOM 785 O O . GLN A 1 102 ? 10.480 7.109 -24.029 1.00 90.31 102 GLN A O 1
ATOM 790 N N . SER A 1 103 ? 11.007 6.739 -21.885 1.00 89.81 103 SER A N 1
ATOM 791 C CA . SER A 1 103 ? 12.189 5.918 -22.164 1.00 89.81 103 SER A CA 1
ATOM 792 C C . SER A 1 103 ? 11.823 4.488 -22.561 1.00 89.81 103 SER A C 1
ATOM 794 O O . SER A 1 103 ? 10.706 4.034 -22.339 1.00 89.81 103 SER A O 1
ATOM 796 N N . SER A 1 104 ? 12.796 3.748 -23.095 1.00 89.75 104 SER A N 1
ATOM 797 C CA . SER A 1 104 ? 12.686 2.303 -23.302 1.00 89.75 104 SER A CA 1
ATOM 798 C C . SER A 1 104 ? 13.761 1.571 -22.484 1.00 89.75 104 SER A C 1
ATOM 800 O O . SER A 1 104 ? 14.944 1.82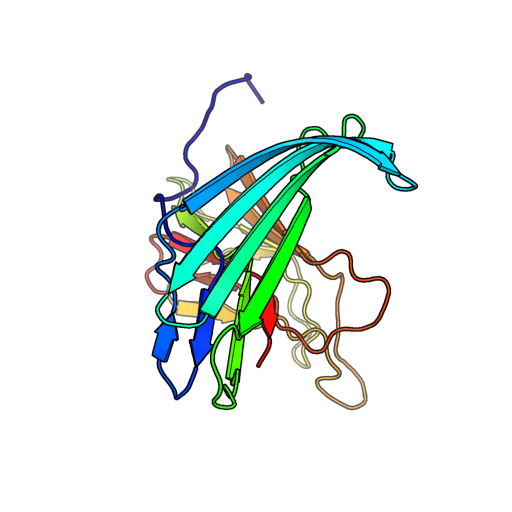7 -22.720 1.00 89.75 104 SER A O 1
ATOM 802 N N . PRO A 1 105 ? 13.397 0.657 -21.562 1.00 91.75 105 PRO A N 1
ATOM 803 C CA . PRO A 1 105 ? 12.039 0.374 -21.084 1.00 91.75 105 PRO A CA 1
ATOM 804 C C . PRO A 1 105 ? 11.383 1.583 -20.404 1.00 91.75 105 PRO A C 1
ATOM 806 O O . PRO A 1 105 ? 12.067 2.460 -19.865 1.00 91.75 105 PRO A O 1
ATOM 809 N N . ALA A 1 106 ? 10.052 1.633 -20.446 1.00 94.62 106 ALA A N 1
ATOM 810 C CA . ALA A 1 106 ? 9.294 2.740 -19.866 1.00 94.62 106 ALA A CA 1
ATOM 811 C C . ALA A 1 106 ? 9.265 2.685 -18.335 1.00 94.62 106 ALA A C 1
ATOM 813 O O . ALA A 1 106 ? 9.228 3.730 -17.683 1.00 94.62 106 ALA A O 1
ATOM 814 N N . LEU A 1 107 ? 9.297 1.470 -17.784 1.00 97.81 107 LEU A N 1
ATOM 815 C CA . LEU A 1 107 ? 9.374 1.178 -16.360 1.00 97.81 107 LEU A CA 1
ATOM 816 C C . LEU A 1 107 ? 10.241 -0.059 -16.125 1.00 97.81 107 LEU A C 1
ATOM 818 O O . LEU A 1 107 ? 10.289 -0.980 -16.944 1.00 97.81 107 LEU A O 1
ATOM 822 N N . TRP A 1 108 ? 10.883 -0.070 -14.969 1.00 98.12 108 TRP A N 1
ATOM 823 C CA . TRP A 1 108 ? 11.566 -1.210 -14.383 1.00 98.12 108 TRP A CA 1
ATOM 824 C C . TRP A 1 108 ? 10.907 -1.564 -13.059 1.00 98.12 108 TRP A C 1
ATOM 826 O O . TRP A 1 108 ? 10.211 -0.741 -12.462 1.00 98.12 108 TRP A O 1
ATOM 836 N N . SER A 1 109 ? 11.132 -2.793 -12.612 1.00 98.25 109 SER A N 1
ATOM 837 C CA . SER A 1 109 ? 10.623 -3.270 -11.339 1.00 98.25 109 SER A CA 1
ATOM 838 C C . SER A 1 109 ? 11.615 -4.156 -10.608 1.00 98.25 109 SER A C 1
ATOM 840 O O . SER A 1 109 ? 12.393 -4.879 -11.233 1.00 98.25 109 SER A O 1
ATOM 842 N N . PHE A 1 110 ? 11.538 -4.112 -9.283 1.00 98.00 110 PHE A N 1
ATOM 843 C CA . PHE A 1 110 ? 12.143 -5.078 -8.388 1.00 98.00 110 PHE A CA 1
ATOM 844 C C . PHE A 1 110 ? 11.042 -6.013 -7.907 1.00 98.00 110 PHE A C 1
ATOM 846 O O . PHE A 1 110 ? 10.040 -5.574 -7.336 1.00 98.00 110 PHE A O 1
ATOM 853 N N . GLN A 1 111 ? 11.239 -7.299 -8.155 1.00 96.81 111 GLN A N 1
ATOM 854 C CA . GLN A 1 111 ? 10.322 -8.361 -7.800 1.00 96.81 111 GLN A CA 1
ATOM 855 C C . GLN A 1 111 ? 10.885 -9.150 -6.625 1.00 96.81 111 GLN A C 1
ATOM 857 O O . GLN A 1 111 ? 11.987 -9.690 -6.699 1.00 96.81 111 GLN A O 1
ATOM 862 N N . SER A 1 112 ? 10.110 -9.260 -5.554 1.00 91.25 112 SER A N 1
ATOM 863 C CA . SER A 1 112 ? 10.536 -9.974 -4.352 1.00 91.25 112 SER A CA 1
ATOM 864 C C . SER A 1 112 ? 10.230 -11.460 -4.355 1.00 91.25 112 SER A C 1
ATOM 866 O O . SER A 1 112 ? 10.884 -12.213 -3.636 1.00 91.25 112 SER A O 1
ATOM 868 N N . GLY A 1 113 ? 9.217 -11.888 -5.109 1.00 89.75 113 GLY A N 1
ATOM 869 C CA . GLY A 1 113 ? 8.731 -13.258 -5.054 1.00 89.75 113 GLY A CA 1
ATOM 870 C C . GLY A 1 113 ? 9.742 -14.266 -5.594 1.00 89.75 113 GLY A C 1
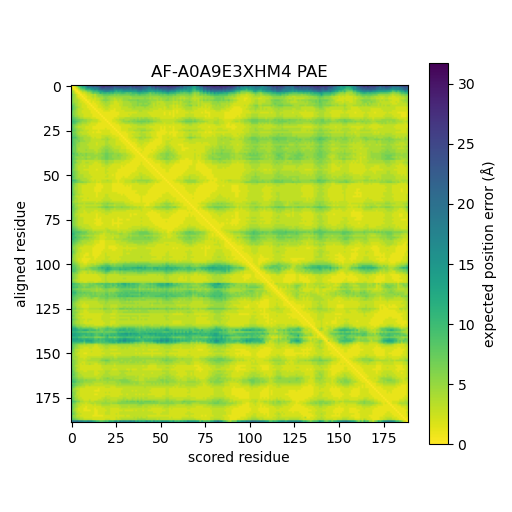ATOM 871 O O . GLY A 1 113 ? 10.387 -14.045 -6.619 1.00 89.75 113 GLY A O 1
ATOM 872 N N . SER A 1 114 ? 9.816 -15.425 -4.944 1.00 87.94 114 SER A N 1
ATOM 873 C CA . SER A 1 114 ? 10.552 -16.582 -5.461 1.00 87.94 114 SER A CA 1
ATOM 874 C C . SER A 1 114 ? 9.640 -17.518 -6.264 1.00 87.94 114 SER A C 1
ATOM 876 O O . SER A 1 114 ? 8.584 -17.928 -5.779 1.00 87.94 114 SER A O 1
ATOM 878 N N . TYR A 1 115 ? 10.076 -17.904 -7.470 1.00 88.88 115 TYR A N 1
ATOM 879 C CA . TYR A 1 115 ? 9.328 -18.754 -8.415 1.00 88.88 115 TYR A CA 1
ATOM 880 C C . TYR A 1 115 ? 10.172 -19.921 -8.917 1.00 88.88 115 TYR A C 1
ATOM 882 O O . TYR A 1 115 ? 11.395 -19.809 -8.993 1.00 88.88 115 TYR A O 1
ATOM 890 N N . GLY A 1 116 ? 9.532 -21.020 -9.328 1.00 89.00 116 GLY A N 1
ATOM 891 C CA . GLY A 1 116 ? 10.212 -22.203 -9.871 1.00 89.00 116 GLY A CA 1
ATOM 892 C C . GLY A 1 116 ? 11.056 -21.920 -11.119 1.00 89.00 116 GLY A C 1
ATOM 893 O O . GLY A 1 116 ? 12.129 -22.490 -11.269 1.00 89.00 116 GLY A O 1
ATOM 894 N N . SER A 1 117 ? 10.627 -20.981 -11.967 1.00 90.12 117 SER A N 1
ATOM 895 C CA . SER A 1 117 ? 11.388 -20.531 -13.143 1.00 90.12 117 SER A 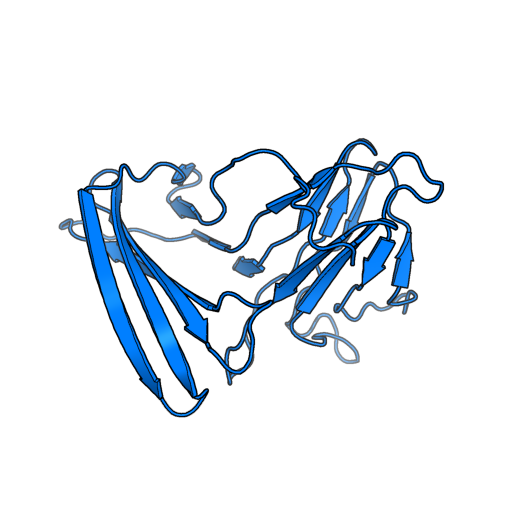CA 1
ATOM 896 C C . SER A 1 117 ? 12.639 -19.715 -12.801 1.00 90.12 117 SER A C 1
ATOM 898 O O . SER A 1 117 ? 13.466 -19.513 -13.683 1.00 90.12 117 SER A O 1
ATOM 900 N N . ARG A 1 118 ? 12.776 -19.262 -11.542 1.00 88.19 118 ARG A N 1
ATOM 901 C CA . ARG A 1 118 ? 13.887 -18.442 -11.030 1.00 88.19 118 ARG A CA 1
ATOM 902 C C . ARG A 1 118 ? 14.209 -17.242 -11.948 1.00 88.19 118 ARG A C 1
ATOM 904 O O . ARG A 1 118 ? 15.349 -17.121 -12.391 1.00 88.19 118 ARG A O 1
ATOM 911 N N . PRO A 1 119 ? 13.218 -16.385 -12.269 1.00 90.12 119 PRO A N 1
ATOM 912 C CA . PRO A 1 119 ? 13.466 -15.213 -13.101 1.00 90.12 119 PRO A CA 1
ATOM 913 C C . PRO A 1 119 ? 14.393 -14.228 -12.378 1.00 90.12 119 PRO A C 1
ATOM 915 O O . PRO A 1 119 ? 14.495 -14.253 -11.147 1.00 90.12 119 PRO A O 1
ATOM 918 N N . ASP A 1 120 ? 15.014 -13.328 -13.140 1.00 93.31 120 ASP A N 1
ATOM 919 C CA . ASP A 1 120 ? 15.715 -12.181 -12.568 1.00 93.31 120 ASP A CA 1
ATOM 920 C C . ASP A 1 120 ? 14.765 -11.353 -11.690 1.00 93.31 120 ASP A C 1
ATOM 922 O O . ASP A 1 120 ? 13.571 -11.226 -11.970 1.00 93.31 120 ASP A O 1
ATOM 926 N N . TRP A 1 121 ? 15.298 -10.761 -10.622 1.00 93.31 121 TRP A N 1
ATOM 927 C CA . TRP A 1 121 ? 14.514 -9.911 -9.718 1.00 93.31 121 TRP A CA 1
ATOM 928 C C . TRP A 1 121 ? 14.362 -8.481 -10.232 1.00 93.31 121 TRP A C 1
ATOM 930 O O . TRP A 1 121 ? 13.522 -7.745 -9.729 1.00 93.31 121 TRP A O 1
ATOM 940 N N . LEU A 1 122 ? 15.158 -8.081 -11.227 1.00 96.56 122 LEU A N 1
ATOM 941 C CA . LEU A 1 122 ? 15.085 -6.774 -11.873 1.00 96.56 122 LEU A CA 1
ATOM 942 C C . LEU A 1 122 ? 14.525 -6.950 -13.282 1.00 96.56 122 LEU A C 1
ATOM 944 O O . LEU A 1 122 ? 15.239 -7.385 -14.184 1.00 96.56 122 LEU A O 1
ATOM 948 N N . LEU A 1 123 ? 13.249 -6.617 -13.470 1.00 96.75 123 LEU A N 1
ATOM 949 C CA . LEU A 1 123 ? 12.540 -6.868 -14.724 1.00 96.75 123 LEU A CA 1
ATOM 950 C C . LEU A 1 123 ? 12.019 -5.569 -15.342 1.00 96.75 123 LEU A C 1
ATOM 952 O O . LEU A 1 123 ? 11.414 -4.756 -14.631 1.00 96.75 123 LEU A O 1
ATOM 956 N N . PRO A 1 124 ? 12.199 -5.363 -16.661 1.00 97.25 124 PRO A N 1
ATOM 957 C CA . PRO A 1 124 ? 11.496 -4.305 -17.364 1.00 97.25 124 PRO A CA 1
ATOM 958 C C . PRO A 1 124 ? 10.006 -4.648 -17.432 1.00 97.25 124 PRO A C 1
ATOM 960 O O . PRO A 1 124 ? 9.633 -5.795 -17.680 1.00 97.25 124 PRO A O 1
ATOM 963 N N . LEU A 1 125 ? 9.150 -3.651 -17.233 1.00 97.44 125 LEU A N 1
ATOM 964 C CA . LEU A 1 125 ? 7.710 -3.841 -17.340 1.00 97.44 125 LEU A CA 1
ATOM 965 C C . LEU A 1 125 ? 7.238 -3.557 -18.770 1.00 97.44 125 LEU A C 1
ATOM 967 O O . LEU A 1 125 ? 7.669 -2.598 -19.414 1.00 97.44 125 LEU A O 1
ATOM 971 N N . GLY A 1 126 ? 6.334 -4.403 -19.253 1.00 95.81 126 GLY A N 1
ATOM 972 C CA . GLY A 1 126 ? 5.664 -4.267 -20.541 1.00 95.81 126 GLY A CA 1
ATOM 973 C C . GLY A 1 126 ? 4.184 -4.618 -20.426 1.00 95.81 126 GLY A C 1
ATOM 974 O O . GLY A 1 126 ? 3.733 -5.095 -19.386 1.00 95.81 126 GLY A O 1
ATOM 975 N N . ALA A 1 127 ? 3.427 -4.382 -21.498 1.00 97.00 127 ALA A N 1
ATOM 976 C CA . ALA A 1 127 ? 2.006 -4.718 -21.542 1.00 97.00 127 ALA A CA 1
ATOM 977 C C . ALA A 1 127 ? 1.771 -6.209 -21.232 1.00 97.00 127 ALA A C 1
ATOM 979 O O . ALA A 1 127 ? 2.472 -7.079 -21.749 1.00 97.00 127 ALA A O 1
ATOM 980 N N . GLY A 1 128 ? 0.783 -6.490 -20.386 1.00 97.88 128 GLY A N 1
ATOM 981 C CA . GLY A 1 128 ? 0.454 -7.831 -19.909 1.00 97.88 128 GLY A CA 1
ATOM 982 C C . GLY A 1 128 ? 1.355 -8.365 -18.792 1.00 97.88 128 GLY A C 1
ATOM 983 O O . GLY A 1 128 ? 1.153 -9.502 -18.368 1.00 97.88 128 GLY A O 1
ATOM 984 N N . PHE A 1 129 ? 2.326 -7.592 -18.288 1.00 97.69 129 PHE A N 1
ATOM 985 C CA . PHE A 1 129 ? 3.138 -8.032 -17.152 1.00 97.69 129 PHE A CA 1
ATOM 986 C C . PHE A 1 129 ? 2.253 -8.243 -15.917 1.00 97.69 129 PHE A C 1
ATOM 988 O O . PHE A 1 129 ? 1.441 -7.380 -15.574 1.00 97.69 129 PHE A O 1
ATOM 995 N N . SER A 1 130 ? 2.430 -9.369 -15.227 1.00 97.19 130 SER A N 1
ATOM 996 C CA . SER A 1 130 ? 1.735 -9.666 -13.977 1.00 97.19 130 SER A CA 1
ATOM 997 C C . SER A 1 130 ? 2.554 -10.625 -13.129 1.00 97.19 130 SER A C 1
ATOM 999 O O . SER A 1 130 ? 2.913 -11.710 -13.586 1.00 97.19 130 SER A O 1
ATOM 1001 N N . GLN A 1 131 ? 2.804 -10.244 -11.882 1.00 96.19 131 GLN A N 1
ATOM 1002 C CA . GLN A 1 131 ? 3.537 -11.057 -10.928 1.00 96.19 131 GLN A CA 1
ATOM 1003 C C . GLN A 1 131 ? 2.999 -10.813 -9.514 1.00 96.19 131 GLN A C 1
ATOM 1005 O O . GLN A 1 131 ? 3.024 -9.687 -9.030 1.00 96.19 131 GLN A O 1
ATOM 1010 N N . ASP A 1 132 ? 2.485 -11.855 -8.854 1.00 95.38 132 ASP A N 1
ATOM 1011 C CA . ASP A 1 132 ? 1.793 -11.709 -7.561 1.00 95.38 132 ASP A CA 1
ATOM 1012 C C . ASP A 1 132 ? 2.743 -11.425 -6.389 1.00 95.38 132 ASP A C 1
ATOM 1014 O O . ASP A 1 132 ? 2.356 -10.785 -5.416 1.00 95.38 132 ASP A O 1
ATOM 1018 N N . ASN A 1 133 ? 3.973 -11.933 -6.462 1.00 96.06 133 ASN A N 1
ATOM 1019 C CA . ASN A 1 133 ? 4.966 -11.922 -5.382 1.00 96.06 133 ASN A CA 1
ATOM 1020 C C . ASN A 1 133 ? 4.363 -12.375 -4.052 1.00 96.06 133 ASN A C 1
ATOM 1022 O O . ASN A 1 133 ? 4.327 -11.630 -3.073 1.00 96.06 133 ASN A O 1
ATOM 1026 N N . TYR A 1 134 ? 3.847 -13.603 -4.033 1.00 95.69 134 TYR A N 1
ATOM 1027 C CA . TYR A 1 134 ? 3.338 -14.197 -2.804 1.00 95.69 134 TYR A CA 1
ATOM 1028 C C . TYR A 1 134 ? 4.481 -14.450 -1.815 1.00 95.69 134 TYR A C 1
ATOM 1030 O O . TYR A 1 134 ? 5.465 -15.113 -2.145 1.00 95.69 134 TYR A O 1
ATOM 1038 N N . MET A 1 135 ? 4.335 -13.917 -0.601 1.00 94.62 135 MET A N 1
ATOM 1039 C CA . MET A 1 135 ? 5.323 -13.992 0.480 1.00 94.62 135 MET A CA 1
ATOM 1040 C C . MET A 1 135 ? 5.214 -15.284 1.304 1.00 94.62 135 MET A C 1
ATOM 1042 O O . MET A 1 135 ? 6.030 -15.534 2.190 1.00 94.62 135 MET A O 1
ATOM 1046 N N . GLY A 1 136 ? 4.216 -16.124 1.021 1.00 91.94 136 GLY A N 1
ATOM 1047 C CA . GLY A 1 136 ? 4.121 -17.458 1.598 1.00 91.94 136 GLY A CA 1
ATOM 1048 C C . GLY A 1 136 ? 4.984 -18.486 0.865 1.00 91.94 136 GLY A C 1
ATOM 1049 O O . GLY A 1 136 ? 5.690 -18.192 -0.101 1.00 91.94 136 GLY A O 1
ATOM 1050 N N . MET A 1 137 ? 4.909 -19.729 1.335 1.00 90.06 137 MET A N 1
ATOM 1051 C CA . MET A 1 137 ? 5.576 -20.851 0.682 1.00 90.06 137 MET A CA 1
ATOM 1052 C C . MET A 1 137 ? 4.830 -21.221 -0.609 1.00 90.06 137 MET A C 1
ATOM 1054 O O . MET A 1 137 ? 3.657 -21.582 -0.548 1.00 90.06 137 MET A O 1
ATOM 1058 N N . ASN A 1 138 ? 5.495 -21.126 -1.765 1.00 82.81 138 ASN A N 1
ATOM 1059 C CA . ASN A 1 138 ? 4.901 -21.436 -3.073 1.00 82.81 138 ASN A CA 1
ATOM 1060 C C . ASN A 1 138 ? 5.053 -22.924 -3.438 1.00 82.81 138 ASN A C 1
ATOM 1062 O O . ASN A 1 138 ? 4.214 -23.480 -4.142 1.00 82.81 138 ASN A O 1
ATOM 1066 N N . ALA A 1 139 ? 6.131 -23.560 -2.979 1.00 87.31 139 ALA A N 1
ATOM 1067 C CA . ALA A 1 139 ? 6.442 -24.976 -3.158 1.00 87.31 139 ALA A CA 1
ATOM 1068 C C . ALA A 1 139 ? 7.400 -25.448 -2.052 1.00 87.31 139 ALA A C 1
ATOM 1070 O O . ALA A 1 139 ? 7.832 -24.662 -1.217 1.00 87.31 139 ALA A O 1
ATOM 1071 N N . SER A 1 140 ? 7.779 -26.727 -2.045 1.00 88.00 140 SER A N 1
ATOM 1072 C CA . SER A 1 140 ? 8.696 -27.279 -1.034 1.00 88.00 140 SER A CA 1
ATOM 1073 C C . SER A 1 140 ? 10.091 -26.642 -1.016 1.00 88.00 140 SER A C 1
ATOM 1075 O O . SER A 1 140 ? 10.780 -26.730 -0.006 1.00 88.00 140 SER A O 1
ATOM 1077 N N . ASP A 1 141 ? 10.526 -26.043 -2.126 1.00 85.00 141 ASP A N 1
ATOM 1078 C CA . ASP A 1 141 ? 11.883 -25.524 -2.328 1.00 85.00 141 ASP A CA 1
ATOM 1079 C C . ASP A 1 141 ? 11.926 -24.020 -2.657 1.00 85.00 141 ASP A C 1
ATOM 1081 O O . ASP A 1 141 ? 13.009 -23.484 -2.895 1.00 85.00 141 ASP A O 1
ATOM 1085 N N . TYR A 1 142 ? 10.779 -23.328 -2.690 1.00 84.00 142 TYR A N 1
ATOM 1086 C CA . TYR A 1 142 ? 10.732 -21.877 -2.890 1.00 84.00 142 TYR A CA 1
ATOM 1087 C C . TYR A 1 142 ? 9.445 -21.213 -2.390 1.00 84.00 142 TYR A C 1
ATOM 1089 O O . TYR A 1 142 ? 8.357 -21.787 -2.382 1.00 84.00 142 TYR A O 1
ATOM 1097 N N . GLY A 1 143 ? 9.574 -19.939 -2.041 1.00 85.56 143 GLY A N 1
ATOM 1098 C CA . GLY A 1 143 ? 8.504 -19.072 -1.562 1.00 85.56 143 GLY A CA 1
ATOM 1099 C C . GLY A 1 143 ? 9.095 -17.847 -0.878 1.00 85.56 143 GLY A C 1
ATOM 1100 O O . GLY A 1 143 ? 10.317 -17.735 -0.758 1.00 85.56 143 GLY A O 1
ATOM 1101 N N . GLY A 1 144 ? 8.244 -16.933 -0.428 1.00 86.25 144 GLY A N 1
ATOM 1102 C CA . GLY A 1 144 ? 8.702 -15.730 0.254 1.00 86.25 144 GLY A CA 1
ATOM 1103 C C . GLY A 1 144 ? 9.447 -14.754 -0.653 1.00 86.25 144 GLY A C 1
ATOM 1104 O O . GLY A 1 144 ? 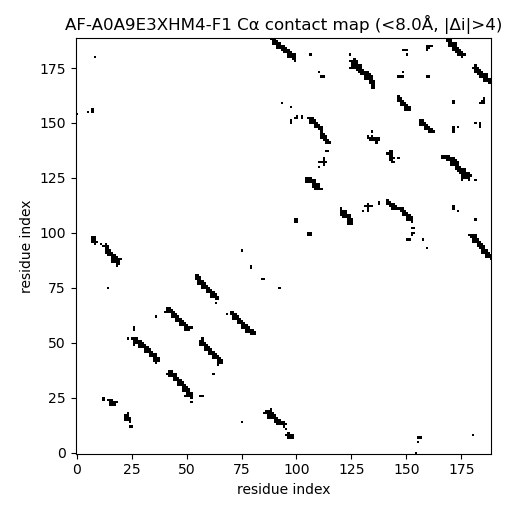9.259 -14.724 -1.873 1.00 86.25 144 GLY A O 1
ATOM 1105 N N . GLY A 1 145 ? 10.287 -13.946 -0.011 1.00 87.81 145 GLY A N 1
ATOM 1106 C CA . GLY A 1 145 ? 11.007 -12.842 -0.625 1.00 87.81 145 GLY A CA 1
ATOM 1107 C C . GLY A 1 145 ? 11.391 -11.781 0.398 1.00 87.81 145 GLY A C 1
ATOM 1108 O O . GLY A 1 145 ? 11.011 -11.855 1.568 1.00 87.81 145 GLY A O 1
ATOM 1109 N N . THR A 1 146 ? 12.120 -10.762 -0.045 1.00 92.25 146 THR A N 1
ATOM 1110 C CA . THR A 1 146 ? 12.207 -9.502 0.706 1.00 92.25 146 THR A CA 1
ATOM 1111 C C . THR A 1 146 ? 10.825 -8.838 0.671 1.00 92.25 146 THR A C 1
ATOM 1113 O O . THR A 1 146 ? 10.273 -8.737 -0.416 1.00 92.25 146 THR A O 1
ATOM 1116 N N . PRO A 1 147 ? 10.234 -8.369 1.784 1.00 94.56 147 PRO A N 1
ATOM 1117 C CA . PRO A 1 147 ? 8.842 -7.903 1.819 1.00 94.56 147 PRO A CA 1
ATOM 1118 C C . PRO A 1 147 ? 8.660 -6.497 1.215 1.00 94.56 147 PRO A C 1
ATOM 1120 O O . PRO A 1 147 ? 8.048 -5.621 1.821 1.00 94.56 147 PRO A O 1
ATOM 1123 N N . VAL A 1 148 ? 9.213 -6.273 0.023 1.00 97.00 148 VAL A N 1
ATOM 1124 C CA . VAL A 1 148 ? 9.184 -5.023 -0.734 1.00 97.00 148 VAL A CA 1
ATOM 1125 C C . VAL A 1 148 ? 9.150 -5.314 -2.234 1.00 97.00 148 VAL A C 1
ATOM 1127 O O . VAL A 1 148 ? 9.773 -6.258 -2.711 1.00 97.00 148 VAL A O 1
ATOM 1130 N N . VAL A 1 149 ? 8.436 -4.492 -2.983 1.00 98.25 149 VAL A N 1
ATOM 1131 C CA . VAL A 1 149 ? 8.527 -4.367 -4.440 1.00 98.25 149 VAL A CA 1
ATOM 1132 C C . VAL A 1 149 ? 8.784 -2.910 -4.775 1.00 98.25 149 VAL A C 1
ATOM 1134 O O . VAL A 1 149 ? 8.420 -2.025 -4.005 1.00 98.25 149 VAL A O 1
ATOM 1137 N N . ASP A 1 150 ? 9.412 -2.655 -5.913 1.00 98.31 150 ASP A N 1
ATOM 1138 C CA . ASP A 1 150 ? 9.669 -1.295 -6.386 1.00 98.31 150 ASP A CA 1
ATOM 1139 C C . ASP A 1 150 ? 9.339 -1.209 -7.870 1.00 98.31 150 ASP A C 1
ATOM 1141 O O . ASP A 1 150 ? 9.530 -2.175 -8.613 1.00 98.31 150 ASP A O 1
ATOM 1145 N N . VAL A 1 151 ? 8.826 -0.060 -8.292 1.00 98.44 151 VAL A N 1
ATOM 1146 C CA . VAL A 1 151 ? 8.592 0.288 -9.688 1.00 98.44 151 VAL A CA 1
ATOM 1147 C C . VAL A 1 151 ? 9.155 1.678 -9.934 1.00 98.44 151 VAL A C 1
ATOM 1149 O O . VAL A 1 151 ? 8.752 2.650 -9.294 1.00 98.44 151 VAL A O 1
ATOM 1152 N N . TRP A 1 152 ? 10.045 1.798 -10.917 1.00 97.50 152 TRP A N 1
ATOM 1153 C CA . TRP A 1 152 ? 10.693 3.068 -11.228 1.00 97.50 152 TRP A CA 1
ATOM 1154 C C . TRP A 1 152 ? 10.873 3.306 -12.723 1.00 97.50 152 TRP A C 1
ATOM 1156 O O . TRP A 1 152 ? 10.933 2.394 -13.549 1.00 97.50 152 TRP A O 1
ATOM 1166 N N . ARG A 1 153 ? 11.000 4.587 -13.058 1.00 95.56 153 ARG A N 1
ATOM 1167 C CA . ARG A 1 153 ? 11.521 5.103 -14.327 1.00 95.56 153 ARG A CA 1
ATOM 1168 C C . ARG A 1 153 ? 12.758 5.948 -14.039 1.00 95.56 153 ARG A C 1
ATOM 1170 O O . ARG A 1 153 ? 13.168 6.107 -12.892 1.00 95.56 153 ARG A O 1
ATOM 1177 N N . LYS A 1 154 ? 13.372 6.500 -15.083 1.00 91.62 154 LYS A N 1
ATOM 1178 C CA . LYS A 1 154 ? 14.628 7.255 -14.981 1.00 91.62 154 LYS A CA 1
ATOM 1179 C C . LYS A 1 154 ? 14.573 8.399 -13.958 1.00 91.62 154 LYS A C 1
ATOM 1181 O O . LYS A 1 154 ? 15.581 8.695 -13.326 1.00 91.62 154 LYS A O 1
ATOM 1186 N N . GLU A 1 155 ? 13.426 9.057 -13.825 1.00 91.06 155 GLU A N 1
ATOM 1187 C CA . GLU A 1 155 ? 13.287 10.274 -13.026 1.00 91.06 155 GLU A CA 1
ATOM 1188 C C . GLU A 1 155 ? 12.830 10.026 -11.581 1.00 91.06 155 GLU A C 1
ATOM 1190 O O . GLU A 1 155 ? 13.092 10.869 -10.723 1.00 91.06 155 GLU A O 1
ATOM 1195 N N . ALA A 1 156 ? 12.129 8.918 -11.310 1.00 92.38 156 ALA A N 1
ATOM 1196 C CA . ALA A 1 156 ? 11.514 8.630 -10.012 1.00 92.38 156 ALA A CA 1
ATOM 1197 C C . ALA A 1 156 ? 11.044 7.166 -9.901 1.00 92.38 156 ALA A C 1
ATOM 1199 O O . ALA A 1 156 ? 10.824 6.499 -10.915 1.00 92.38 156 ALA A O 1
ATOM 1200 N N . GLY A 1 157 ? 10.830 6.702 -8.668 1.00 94.19 157 GLY A N 1
ATOM 1201 C CA . GLY A 1 157 ? 10.310 5.372 -8.350 1.00 94.19 157 GLY A CA 1
ATOM 1202 C C . GLY A 1 157 ? 9.478 5.357 -7.074 1.00 94.19 157 GLY A C 1
ATOM 1203 O O . GLY A 1 157 ? 9.418 6.363 -6.362 1.00 94.19 157 GLY A O 1
ATOM 1204 N N . LEU A 1 158 ? 8.820 4.229 -6.819 1.00 97.06 158 LEU A N 1
ATOM 1205 C CA . LEU A 1 158 ? 8.001 3.994 -5.639 1.00 97.06 158 LEU A CA 1
ATOM 1206 C C . LEU A 1 158 ? 8.171 2.549 -5.172 1.00 97.06 158 LEU A C 1
ATOM 1208 O O . LEU A 1 158 ? 7.743 1.618 -5.853 1.00 97.06 158 LEU A O 1
ATOM 1212 N N . GLY A 1 159 ? 8.726 2.398 -3.971 1.00 97.75 159 GLY A N 1
ATOM 1213 C CA . GLY A 1 159 ? 8.768 1.134 -3.249 1.00 97.75 159 GLY A CA 1
ATOM 1214 C C . GLY A 1 159 ? 7.547 0.957 -2.350 1.00 97.75 159 GLY A C 1
ATOM 1215 O O . GLY A 1 159 ? 7.134 1.893 -1.666 1.00 97.75 159 GLY A O 1
ATOM 1216 N N . VAL A 1 160 ? 6.989 -0.251 -2.318 1.00 98.06 160 VAL A N 1
ATOM 1217 C CA . VAL A 1 160 ? 5.892 -0.649 -1.428 1.00 98.06 160 VAL A CA 1
ATOM 1218 C C . VAL A 1 160 ? 6.226 -1.985 -0.778 1.00 98.06 160 VAL A C 1
ATOM 1220 O O . VAL A 1 160 ? 6.704 -2.904 -1.437 1.00 98.06 160 VAL A O 1
ATOM 1223 N N . GLY A 1 161 ? 5.950 -2.114 0.515 1.00 96.94 161 GLY A N 1
ATOM 1224 C CA . GLY A 1 161 ? 6.243 -3.322 1.275 1.00 96.94 161 GLY A CA 1
ATOM 1225 C C . GLY A 1 161 ? 5.494 -3.383 2.599 1.00 96.94 161 GLY A C 1
ATOM 1226 O O . GLY A 1 161 ? 4.612 -2.563 2.860 1.00 96.94 161 GLY A O 1
ATOM 1227 N N . HIS A 1 162 ? 5.854 -4.345 3.448 1.00 95.25 162 HIS A N 1
ATOM 1228 C CA . HIS A 1 162 ? 5.358 -4.418 4.822 1.00 95.25 162 HIS A CA 1
ATOM 1229 C C . HIS A 1 162 ? 6.502 -4.522 5.834 1.00 95.25 162 HIS A C 1
ATOM 1231 O O . HIS A 1 162 ? 7.537 -5.126 5.565 1.00 95.25 162 HIS A O 1
ATOM 1237 N N . LEU A 1 163 ? 6.279 -3.967 7.028 1.00 94.75 163 LEU A N 1
ATOM 1238 C CA . LEU A 1 163 ? 7.256 -3.919 8.128 1.00 94.75 163 LEU A CA 1
ATOM 1239 C C . LEU A 1 163 ? 6.938 -4.909 9.260 1.00 94.75 163 LEU A C 1
ATOM 1241 O O . LEU A 1 163 ? 7.498 -4.833 10.347 1.00 94.75 163 LEU A O 1
ATOM 1245 N N . GLU A 1 164 ? 6.003 -5.826 9.020 1.00 93.06 164 GLU A N 1
ATOM 1246 C CA . GLU A 1 164 ? 5.612 -6.844 9.992 1.00 93.06 164 GLU A CA 1
ATOM 1247 C C . GLU A 1 164 ? 6.797 -7.724 10.408 1.00 93.06 164 GLU A C 1
ATOM 1249 O O . GLU A 1 164 ? 7.490 -8.296 9.568 1.00 93.06 164 GLU A O 1
ATOM 1254 N N . MET A 1 165 ? 6.980 -7.880 11.721 1.00 91.06 165 MET A N 1
ATOM 1255 C CA . MET A 1 165 ? 8.073 -8.662 12.321 1.00 91.06 165 MET A CA 1
ATOM 1256 C C . MET A 1 165 ? 7.796 -10.171 12.353 1.00 91.06 165 MET A C 1
ATOM 1258 O O . MET A 1 165 ? 8.575 -10.947 12.904 1.00 91.06 165 MET A O 1
ATOM 1262 N N . VAL A 1 166 ? 6.670 -10.593 11.779 1.00 91.88 166 VAL A N 1
ATOM 1263 C CA . VAL A 1 166 ? 6.269 -11.993 11.642 1.00 91.88 166 VAL A CA 1
ATOM 1264 C C . VAL A 1 166 ? 5.923 -12.285 10.184 1.00 91.88 166 VAL A C 1
ATOM 1266 O O . VAL A 1 166 ? 5.439 -11.386 9.490 1.00 91.88 166 VAL A O 1
ATOM 1269 N N . PRO A 1 167 ? 6.114 -13.529 9.710 1.00 88.94 167 PRO A N 1
ATOM 1270 C CA . PRO A 1 167 ? 5.716 -13.906 8.361 1.00 88.94 167 PRO A CA 1
ATOM 1271 C C . PRO A 1 167 ? 4.233 -13.615 8.114 1.00 88.94 167 PRO A C 1
ATOM 1273 O O . PRO A 1 167 ? 3.374 -13.988 8.919 1.00 88.94 167 PRO A O 1
ATOM 1276 N N . LYS A 1 168 ? 3.930 -12.970 6.986 1.00 92.00 168 LYS A N 1
ATOM 1277 C CA . LYS A 1 168 ? 2.560 -12.711 6.539 1.00 92.00 168 LYS A CA 1
ATOM 1278 C C . LYS A 1 168 ? 2.297 -13.420 5.222 1.00 92.00 168 LYS A C 1
ATOM 1280 O O . LYS A 1 168 ? 3.091 -13.340 4.289 1.00 92.00 168 LYS A O 1
ATOM 1285 N N . LEU A 1 169 ? 1.144 -14.076 5.141 1.00 93.88 169 LEU A N 1
ATOM 1286 C CA . LEU A 1 169 ? 0.644 -14.698 3.918 1.00 93.88 169 LEU A CA 1
ATOM 1287 C C . LEU A 1 169 ? -0.027 -13.636 3.040 1.00 93.88 169 LEU A C 1
ATOM 1289 O O . LEU A 1 169 ? -1.244 -13.583 2.907 1.00 93.88 169 LEU A O 1
ATOM 1293 N N . VAL A 1 170 ? 0.787 -12.736 2.496 1.00 95.94 170 VAL A N 1
ATOM 1294 C CA . VAL A 1 170 ? 0.352 -11.643 1.618 1.00 95.94 170 VAL A CA 1
ATOM 1295 C C . VAL A 1 170 ? 1.052 -11.733 0.271 1.00 95.94 170 VAL A C 1
ATOM 1297 O O . VAL A 1 170 ? 2.062 -12.410 0.109 1.00 95.94 170 VAL A O 1
ATOM 1300 N N . SER A 1 171 ? 0.491 -11.056 -0.718 1.00 97.25 171 SER A N 1
ATOM 1301 C CA . SER A 1 171 ? 1.067 -10.853 -2.045 1.00 97.25 171 SER A CA 1
ATOM 130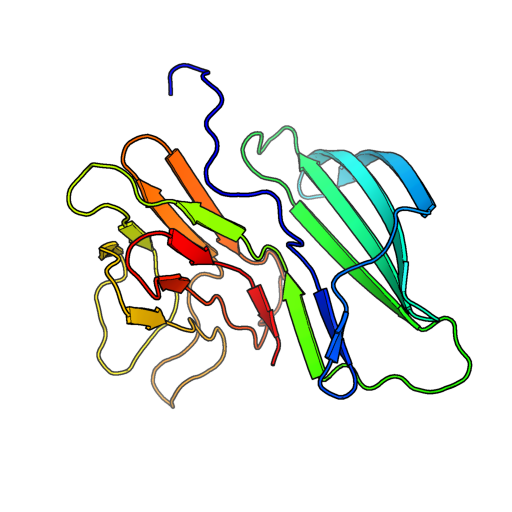2 C C . SER A 1 171 ? 1.534 -9.402 -2.177 1.00 97.25 171 SER A C 1
ATOM 1304 O O . SER A 1 171 ? 0.880 -8.500 -1.645 1.00 97.25 171 SER A O 1
ATOM 1306 N N . LEU A 1 172 ? 2.622 -9.177 -2.909 1.00 97.81 172 LEU A N 1
ATOM 1307 C CA . LEU A 1 172 ? 3.119 -7.854 -3.299 1.00 97.81 172 LEU A CA 1
ATOM 1308 C C . LEU A 1 172 ? 2.971 -7.681 -4.822 1.00 97.81 172 LEU A C 1
ATOM 1310 O O . LEU A 1 172 ? 3.974 -7.679 -5.544 1.00 97.81 172 LEU A O 1
ATOM 1314 N N . PRO A 1 173 ? 1.733 -7.641 -5.350 1.00 97.62 173 PRO A N 1
ATOM 1315 C CA . PRO A 1 173 ? 1.511 -7.757 -6.782 1.00 97.62 173 PRO A CA 1
ATOM 1316 C C . PRO A 1 173 ? 2.136 -6.585 -7.536 1.00 97.62 173 PRO A C 1
ATOM 1318 O O . PRO A 1 173 ? 1.986 -5.441 -7.119 1.00 97.62 173 PRO A O 1
ATOM 1321 N N . VAL A 1 174 ? 2.768 -6.872 -8.673 1.00 98.44 174 VAL A N 1
ATOM 1322 C CA . VAL A 1 174 ? 3.176 -5.884 -9.677 1.00 98.44 174 VAL A CA 1
ATOM 1323 C C . VAL A 1 174 ? 2.527 -6.254 -11.005 1.00 98.44 174 VAL A C 1
ATOM 1325 O O . VAL A 1 174 ? 2.688 -7.373 -11.494 1.00 98.44 174 VAL A O 1
ATOM 1328 N N . THR A 1 175 ? 1.787 -5.322 -11.602 1.00 98.44 175 THR A N 1
ATOM 1329 C CA . THR A 1 175 ? 1.099 -5.542 -12.886 1.00 98.44 175 THR A CA 1
ATOM 1330 C C . THR A 1 175 ? 1.277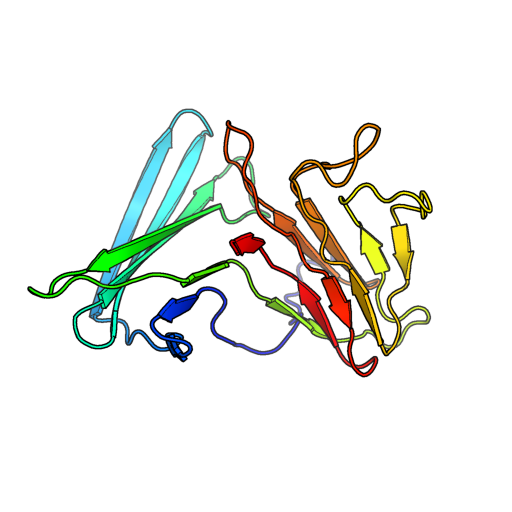 -4.354 -13.823 1.00 98.44 175 THR A C 1
ATOM 1332 O O . THR A 1 175 ? 1.413 -3.230 -13.357 1.00 98.44 175 THR A O 1
ATOM 1335 N N . MET A 1 176 ? 1.263 -4.579 -15.137 1.00 98.12 176 MET A N 1
ATOM 1336 C CA . MET A 1 176 ? 1.240 -3.530 -16.165 1.00 98.12 176 MET A CA 1
ATOM 1337 C C . MET A 1 176 ? 0.340 -3.983 -17.324 1.00 98.12 176 MET A C 1
ATOM 1339 O O . MET A 1 176 ? 0.828 -4.546 -18.304 1.00 98.12 176 MET A O 1
ATOM 1343 N N . PRO A 1 177 ? -0.987 -3.792 -17.223 1.00 97.56 177 PRO A N 1
ATOM 1344 C CA . PRO A 1 177 ? -1.937 -4.418 -18.144 1.00 97.56 177 PRO A CA 1
ATOM 1345 C C . PRO A 1 177 ? -1.763 -3.998 -19.610 1.00 97.56 177 PRO A C 1
ATOM 1347 O O . PRO A 1 177 ? -1.759 -4.847 -20.496 1.00 97.56 177 PRO A O 1
ATOM 1350 N N . ASP A 1 178 ? -1.581 -2.703 -19.869 1.00 95.06 178 ASP A N 1
ATOM 1351 C CA . ASP A 1 178 ? -1.676 -2.095 -21.206 1.00 95.06 178 ASP A CA 1
ATOM 1352 C C . ASP A 1 178 ? -0.404 -1.347 -21.649 1.00 95.06 178 ASP A C 1
ATOM 1354 O O . ASP A 1 178 ? -0.368 -0.725 -22.711 1.00 95.06 178 ASP A O 1
ATOM 1358 N N . GLY A 1 179 ? 0.653 -1.390 -20.835 1.00 94.88 179 GLY A N 1
ATOM 1359 C CA . GLY A 1 179 ? 1.900 -0.676 -21.101 1.00 94.88 179 GLY A CA 1
ATOM 1360 C C . GLY A 1 179 ? 1.857 0.831 -20.801 1.00 94.88 179 GLY A C 1
ATOM 1361 O O . GLY A 1 179 ? 2.854 1.509 -21.037 1.00 94.88 179 GLY A O 1
ATOM 1362 N N . GLN A 1 180 ? 0.752 1.368 -20.274 1.00 96.25 180 GLN A N 1
ATOM 1363 C CA . GLN A 1 180 ? 0.621 2.793 -19.939 1.00 96.25 180 GLN A CA 1
ATOM 1364 C C . GLN A 1 180 ? 0.916 3.084 -18.471 1.00 96.25 180 GLN A C 1
ATOM 1366 O O . GLN A 1 180 ? 1.417 4.159 -18.130 1.00 96.25 180 GLN A O 1
ATOM 1371 N N . ALA A 1 181 ? 0.620 2.136 -17.588 1.00 97.31 181 ALA A N 1
ATOM 1372 C CA . ALA A 1 181 ? 0.911 2.265 -16.173 1.00 97.31 181 ALA A CA 1
ATOM 1373 C C . ALA A 1 181 ? 1.122 0.907 -15.514 1.00 97.31 181 ALA A C 1
ATOM 1375 O O . ALA A 1 181 ? 0.481 -0.083 -15.870 1.00 97.31 181 ALA A O 1
ATOM 1376 N N . ALA A 1 182 ? 2.003 0.898 -14.523 1.00 98.25 182 ALA A N 1
ATOM 1377 C CA . ALA A 1 182 ? 2.158 -0.211 -13.609 1.00 98.25 182 ALA A CA 1
ATOM 1378 C C . ALA A 1 182 ? 1.366 0.030 -12.322 1.00 98.25 182 ALA A C 1
ATOM 1380 O O . ALA A 1 182 ? 1.169 1.174 -11.910 1.00 98.25 182 ALA A O 1
ATOM 1381 N N . TYR A 1 183 ? 0.958 -1.053 -11.676 1.00 98.31 183 TYR A N 1
ATOM 1382 C CA . TYR A 1 183 ? 0.309 -1.054 -10.374 1.00 98.31 183 TYR A CA 1
ATOM 1383 C C . TYR A 1 183 ? 1.109 -1.921 -9.419 1.00 98.31 183 TYR A C 1
ATOM 1385 O O . TYR A 1 183 ? 1.533 -3.014 -9.797 1.00 98.31 183 TYR A O 1
ATOM 1393 N N . LEU A 1 184 ? 1.281 -1.437 -8.195 1.00 98.31 184 LEU A N 1
ATOM 1394 C CA . LEU A 1 184 ? 1.917 -2.158 -7.099 1.00 98.31 184 LEU A CA 1
ATOM 1395 C C . LEU A 1 184 ? 1.141 -1.952 -5.799 1.00 98.31 184 LEU A C 1
ATOM 1397 O O . LEU A 1 184 ? 0.412 -0.970 -5.670 1.00 98.31 184 LEU A O 1
ATOM 1401 N N . GLY A 1 185 ? 1.276 -2.876 -4.850 1.00 97.88 185 GLY A N 1
ATOM 1402 C CA . GLY A 1 185 ? 0.597 -2.793 -3.558 1.00 97.88 185 GLY A CA 1
ATOM 1403 C C . GLY A 1 185 ? 0.913 -3.967 -2.639 1.00 97.88 185 GLY A C 1
ATOM 1404 O O . GLY A 1 185 ? 1.754 -4.807 -2.949 1.00 97.88 185 GLY A O 1
ATOM 1405 N N . VAL A 1 186 ? 0.190 -4.048 -1.524 1.00 98.00 186 VAL A N 1
ATOM 1406 C CA . VAL A 1 186 ? 0.171 -5.197 -0.610 1.00 98.00 186 VAL A CA 1
ATOM 1407 C C . VAL A 1 186 ? -1.249 -5.748 -0.559 1.00 98.00 186 VAL A C 1
ATOM 1409 O O . VAL A 1 186 ? -2.195 -4.989 -0.355 1.00 98.00 186 VAL A O 1
ATOM 1412 N N . ARG A 1 187 ? -1.417 -7.060 -0.733 1.00 97.38 187 ARG A N 1
ATOM 1413 C CA . ARG A 1 187 ? -2.730 -7.719 -0.759 1.00 97.38 187 ARG A CA 1
ATOM 1414 C C . ARG A 1 187 ? -2.743 -8.964 0.117 1.00 97.38 187 ARG A C 1
ATOM 1416 O O . ARG A 1 187 ? -1.929 -9.861 -0.081 1.00 97.38 187 ARG A O 1
ATOM 1423 N N . TYR A 1 188 ? -3.721 -9.062 1.004 1.00 95.62 188 TYR A N 1
ATOM 1424 C CA . TYR A 1 188 ? -4.100 -10.323 1.646 1.00 95.62 188 TYR A CA 1
ATOM 1425 C C . TYR A 1 188 ? -5.206 -11.018 0.848 1.00 95.62 188 TYR A C 1
ATOM 1427 O O . TYR A 1 188 ? -5.993 -10.337 0.193 1.00 95.62 188 TYR A O 1
ATOM 1435 N N . GLN A 1 189 ? -5.240 -12.349 0.854 1.00 83.50 189 GLN A N 1
ATOM 1436 C CA . GLN A 1 189 ? -6.205 -13.150 0.094 1.00 83.50 189 GLN A CA 1
ATOM 1437 C C . GLN A 1 189 ? -7.004 -14.072 1.005 1.00 83.50 189 GLN A C 1
ATOM 1439 O O . GLN A 1 189 ? -6.447 -14.482 2.047 1.00 83.50 189 GLN A O 1
#

Solvent-accessible surface area (backbone atoms only — not comparable to full-atom values): 10717 Å² total; per-residue (Å²): 132,91,83,70,90,75,84,52,48,76,94,66,74,31,53,36,37,26,44,88,91,38,76,54,55,72,47,61,80,75,49,73,47,79,47,77,44,76,54,100,92,44,47,32,42,31,42,38,39,31,18,47,46,87,49,36,35,42,38,42,36,42,34,40,34,68,93,41,83,91,49,78,48,76,49,77,48,76,44,79,74,55,92,69,91,79,66,74,61,30,42,38,35,66,41,44,49,39,51,48,48,95,54,89,68,26,28,37,32,42,54,32,43,47,56,95,85,62,71,74,45,72,40,72,57,43,58,63,38,73,45,53,30,44,39,35,78,74,51,100,89,41,34,18,56,61,61,45,32,35,44,32,41,99,91,53,68,52,73,44,68,65,87,69,94,57,96,54,73,31,25,42,35,41,36,14,69,77,51,56,40,35,38,39,28,41,34,42,108